Protein AF-A0A966YDR1-F1 (afdb_monomer_lite)

Foldseek 3Di:
DVQCCVPPNPDDDPVDALQVQLVVSQCSVPPPPDDPDHDASPVSSQVSDFADWDFACDVPDSGGPDIDHDQDPVLQVLCLQFKFKDFDDPQPPPDDKAFPPPDPLQVVLVVQLVVLSVQLVVCSVVSPLLSNQVSQQSNQVSLPSGIPLQQDPVNVVVQVVVVASHKHRPDSHNGTMIMGGHPGDDPPTGTDDTHHPDD

Sequence (199 aa):
RETARKYFGCQLPTSYSPDTLAEMIFCLENPPHRRDYLSGSLDARGITGYGASLFTYPAGGFFPNTINQRQDEATLAWLEAHLYLRHSWNRPPDVQIQPRLETDSFTAAIDSMQAASLDCWAAIDRQDLAALADAVDRSHRAQTAAIENHCPVELRDFIANEQAAAAMVMGAGGGGYVAFVAETIPADAIPIHIRRSDP

Radius of gyration: 17.15 Å; chains: 1; bounding box: 46×34×47 Å

Secondary structure (DSSP, 8-state):
-HHHHHHHTTS--SSS-HHHHHHHHHHHHS-TT--S----SHHHHHHH--SEEEEEPPTT-SS-SEEEEE--HHHHHHHHHHEEEEE--PPPTT---EE-TTSHHHHHHHHHHHHHHHHHHHHHHHT-HHHHHHHHHHHHHHHHHHEETSS-HHHHHHHHHT--SEEEE-TT-SSSEEEEE-SS--TTSEE--PPPS--

Structure (mmCIF, N/CA/C/O backbone):
data_AF-A0A966YDR1-F1
#
_entry.id   AF-A0A966YDR1-F1
#
loop_
_atom_site.group_PDB
_atom_site.id
_atom_site.type_symbol
_atom_site.label_atom_id
_atom_site.label_alt_id
_atom_site.label_comp_id
_atom_site.label_asym_id
_atom_site.label_entity_id
_atom_site.label_seq_id
_atom_site.pdbx_PDB_ins_code
_atom_site.Cartn_x
_atom_site.Cartn_y
_atom_site.Cartn_z
_atom_site.occupancy
_atom_site.B_iso_or_equiv
_atom_site.auth_seq_id
_atom_site.auth_comp_id
_atom_site.auth_asym_id
_atom_site.auth_atom_id
_atom_site.pdbx_PDB_model_num
ATOM 1 N N . ARG A 1 1 ? 11.267 -4.499 4.774 1.00 68.69 1 ARG A N 1
ATOM 2 C CA . ARG A 1 1 ? 10.990 -5.294 6.024 1.00 68.69 1 ARG A CA 1
ATOM 3 C C . ARG A 1 1 ? 12.186 -6.134 6.483 1.00 68.69 1 ARG A C 1
ATOM 5 O O . ARG A 1 1 ? 12.556 -6.043 7.650 1.00 68.69 1 ARG A O 1
ATOM 12 N N . GLU A 1 2 ? 12.785 -6.960 5.620 1.00 85.12 2 GLU A N 1
ATOM 13 C CA . GLU A 1 2 ? 13.922 -7.822 5.999 1.00 85.12 2 GLU A CA 1
ATOM 14 C C . GLU A 1 2 ? 15.149 -7.027 6.456 1.00 85.12 2 GLU A C 1
ATOM 16 O O . GLU A 1 2 ? 15.773 -7.384 7.452 1.00 85.12 2 GLU A O 1
ATOM 21 N N . THR A 1 3 ? 15.442 -5.902 5.797 1.00 88.56 3 THR A N 1
ATOM 22 C CA . THR A 1 3 ? 16.552 -5.018 6.175 1.00 88.56 3 THR A CA 1
ATOM 23 C C . THR A 1 3 ? 16.365 -4.433 7.567 1.00 88.56 3 THR A C 1
ATOM 25 O O . THR A 1 3 ? 17.258 -4.559 8.401 1.00 88.56 3 THR A O 1
ATOM 28 N N . ALA A 1 4 ? 15.187 -3.881 7.871 1.00 89.06 4 ALA A N 1
ATOM 29 C CA . ALA A 1 4 ? 14.886 -3.397 9.218 1.00 89.06 4 ALA A CA 1
ATOM 30 C C . ALA A 1 4 ? 15.078 -4.506 10.269 1.00 89.06 4 ALA A C 1
ATOM 32 O O . ALA A 1 4 ? 15.732 -4.283 11.283 1.00 89.06 4 ALA A O 1
ATOM 33 N N . ARG A 1 5 ? 14.609 -5.732 9.988 1.00 90.94 5 ARG A N 1
ATOM 34 C CA . AR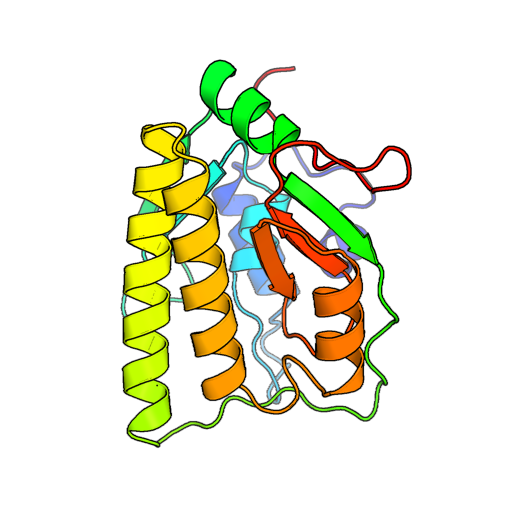G A 1 5 ? 14.787 -6.875 10.897 1.00 90.94 5 ARG A CA 1
ATOM 35 C C . ARG A 1 5 ? 16.253 -7.274 11.078 1.00 90.94 5 ARG A C 1
ATOM 37 O O . ARG A 1 5 ? 16.656 -7.610 12.185 1.00 90.94 5 ARG A O 1
ATOM 44 N N . LYS A 1 6 ? 17.049 -7.237 10.009 1.00 93.44 6 LYS A N 1
ATOM 45 C CA . LYS A 1 6 ? 18.481 -7.564 10.040 1.00 93.44 6 LYS A CA 1
ATOM 46 C C . LYS A 1 6 ? 19.271 -6.607 10.936 1.00 93.44 6 LYS A C 1
ATOM 48 O O . LYS A 1 6 ? 20.148 -7.063 11.661 1.00 93.44 6 LYS A O 1
ATOM 53 N N . TYR A 1 7 ? 18.986 -5.306 10.862 1.00 92.50 7 TYR A N 1
ATOM 54 C CA . TYR A 1 7 ? 19.768 -4.280 11.564 1.00 92.50 7 TYR A CA 1
ATOM 55 C C . TYR A 1 7 ? 19.209 -3.907 12.941 1.00 92.50 7 TYR A C 1
ATOM 57 O O . TYR A 1 7 ? 19.987 -3.576 13.830 1.00 92.50 7 TYR A O 1
ATOM 65 N N . PHE A 1 8 ? 17.890 -3.986 13.136 1.00 91.81 8 PHE A N 1
ATOM 66 C CA . PHE A 1 8 ? 17.224 -3.548 14.370 1.00 91.81 8 PHE A CA 1
ATOM 67 C C . PHE A 1 8 ? 16.507 -4.684 15.120 1.00 91.81 8 PHE A C 1
ATOM 69 O O . PHE A 1 8 ? 16.050 -4.504 16.243 1.00 91.81 8 PHE A O 1
ATOM 76 N N . GLY A 1 9 ? 16.418 -5.885 14.544 1.00 90.56 9 GLY A N 1
ATOM 77 C CA . GLY A 1 9 ? 15.707 -7.006 15.157 1.00 90.56 9 GLY A CA 1
ATOM 78 C C . GLY A 1 9 ? 14.186 -6.845 15.087 1.00 90.56 9 GLY A C 1
ATOM 79 O O . GLY A 1 9 ? 13.633 -6.427 14.071 1.00 90.56 9 GLY A O 1
ATOM 80 N N . CYS A 1 10 ? 13.486 -7.234 16.152 1.00 87.75 10 CYS A N 1
ATOM 81 C CA . CYS A 1 10 ? 12.019 -7.173 16.218 1.00 87.75 10 CYS A CA 1
ATOM 82 C C . CYS A 1 10 ? 11.483 -5.859 16.815 1.00 87.75 10 CYS A C 1
ATOM 84 O O . CYS A 1 10 ? 10.270 -5.720 16.953 1.00 87.75 10 CYS A O 1
ATOM 86 N N . GLN A 1 11 ? 12.357 -4.917 17.183 1.00 86.81 11 GLN A N 1
ATOM 87 C CA . GLN A 1 11 ? 11.986 -3.634 17.779 1.00 86.81 11 GLN A CA 1
ATOM 88 C C . GLN A 1 11 ? 12.751 -2.505 17.092 1.00 86.81 11 GLN A C 1
ATOM 90 O O . GLN A 1 11 ? 13.959 -2.588 16.899 1.00 86.81 11 GLN A O 1
ATOM 95 N N . LEU A 1 12 ? 12.038 -1.451 16.703 1.00 89.69 12 LEU A N 1
ATOM 96 C CA . LEU A 1 12 ? 12.662 -0.278 16.102 1.00 89.69 12 LEU A CA 1
ATOM 97 C C . LEU A 1 12 ? 13.321 0.591 17.186 1.00 89.69 12 LEU A C 1
ATOM 99 O O . LEU A 1 12 ? 12.769 0.696 18.284 1.00 89.69 12 LEU A O 1
ATOM 103 N N . PRO A 1 13 ? 14.467 1.239 16.903 1.00 91.31 13 PRO A N 1
ATOM 104 C CA . PRO A 1 13 ? 15.067 2.186 17.833 1.00 91.31 13 PRO A CA 1
ATOM 105 C C . PRO A 1 13 ? 14.125 3.362 18.100 1.00 91.31 13 PRO A C 1
ATOM 107 O O . PRO A 1 13 ? 13.598 3.962 17.166 1.00 91.31 13 PRO A O 1
ATOM 110 N N . THR A 1 14 ? 13.965 3.730 19.368 1.00 88.19 14 THR A N 1
ATOM 111 C CA . THR A 1 14 ? 13.114 4.856 19.795 1.00 88.19 14 THR A CA 1
ATOM 112 C C . THR A 1 14 ? 13.873 6.180 19.905 1.00 88.19 14 THR A C 1
ATOM 114 O O . THR A 1 14 ? 13.268 7.227 20.103 1.00 88.19 14 THR A O 1
ATOM 117 N N . SER A 1 15 ? 15.202 6.155 19.765 1.00 91.75 15 SER A N 1
ATOM 118 C CA . SER A 1 15 ? 16.066 7.339 19.839 1.00 91.75 15 SER A CA 1
ATOM 119 C C . SER A 1 15 ? 16.048 8.209 18.578 1.00 91.75 15 SER A C 1
ATOM 121 O O . SER A 1 15 ? 16.645 9.283 18.579 1.00 91.75 15 SER A O 1
ATOM 123 N N . TYR A 1 16 ? 15.412 7.749 17.498 1.00 92.38 16 TYR A N 1
ATOM 124 C CA . TYR A 1 16 ? 15.301 8.471 16.231 1.00 92.38 16 TYR A CA 1
ATOM 125 C C . TYR A 1 16 ? 13.838 8.770 15.924 1.00 92.38 16 TYR A C 1
ATOM 127 O O . TYR A 1 16 ? 12.950 7.995 16.278 1.00 92.38 16 TYR A O 1
ATOM 135 N N . SER A 1 17 ? 13.589 9.879 15.226 1.00 91.81 17 SER A N 1
ATOM 136 C CA . SER A 1 17 ? 12.255 10.143 14.693 1.00 91.81 17 SER A CA 1
ATOM 137 C C . SER A 1 17 ? 11.881 9.088 13.636 1.00 91.81 17 SER A C 1
ATOM 139 O O . SER A 1 17 ? 12.771 8.524 12.985 1.00 91.81 17 SER A O 1
ATOM 141 N N . PRO A 1 18 ? 10.577 8.838 13.413 1.00 91.88 18 PRO A N 1
ATOM 142 C CA . PRO A 1 18 ? 10.101 7.971 12.336 1.00 91.88 18 PRO A CA 1
ATOM 143 C C . PRO A 1 18 ? 10.708 8.281 10.964 1.00 91.88 18 PRO A C 1
ATOM 145 O O . PRO A 1 18 ? 11.081 7.359 10.237 1.00 91.88 18 PRO A O 1
ATOM 148 N N . ASP A 1 19 ? 10.844 9.566 10.629 1.00 91.88 19 ASP A N 1
ATOM 149 C CA . ASP A 1 19 ? 11.398 10.015 9.351 1.00 91.88 19 ASP A CA 1
ATOM 150 C C . ASP A 1 19 ? 12.887 9.697 9.232 1.00 91.88 19 ASP A C 1
ATOM 152 O O . ASP A 1 19 ? 13.307 9.079 8.254 1.00 91.88 19 ASP A O 1
ATOM 156 N N . THR A 1 20 ? 13.679 10.029 10.256 1.00 93.94 20 THR A N 1
ATOM 157 C CA . THR A 1 20 ? 15.112 9.706 10.280 1.00 93.94 20 THR A CA 1
ATOM 158 C C . THR A 1 20 ? 15.339 8.199 10.190 1.00 93.94 20 THR A C 1
ATOM 160 O O . THR A 1 20 ? 16.226 7.741 9.469 1.00 93.94 20 THR A O 1
ATOM 163 N N . LEU A 1 21 ? 14.518 7.401 10.876 1.00 94.94 21 LEU A N 1
ATOM 164 C CA . LEU A 1 21 ? 14.625 5.949 10.812 1.00 94.94 21 LEU A CA 1
ATOM 165 C C . LEU A 1 21 ? 14.228 5.397 9.431 1.00 94.94 21 LEU A C 1
ATOM 167 O O . LEU A 1 21 ? 14.861 4.454 8.952 1.00 94.94 21 LEU A O 1
ATOM 171 N N . ALA A 1 22 ? 13.232 5.991 8.764 1.00 94.62 22 ALA A N 1
ATOM 172 C CA . ALA A 1 22 ? 12.861 5.616 7.399 1.00 94.62 22 ALA A CA 1
ATOM 173 C C . ALA A 1 22 ? 13.998 5.902 6.408 1.00 94.62 22 ALA A C 1
ATOM 175 O O . ALA A 1 22 ? 14.298 5.057 5.565 1.00 94.62 22 ALA A O 1
ATOM 176 N N . GLU A 1 23 ? 14.666 7.052 6.532 1.00 94.75 23 GLU A N 1
ATOM 177 C CA . GLU A 1 23 ? 15.842 7.396 5.721 1.00 94.75 23 GLU A CA 1
ATOM 178 C C . GLU A 1 23 ? 16.990 6.404 5.941 1.00 94.75 23 GLU A C 1
ATOM 180 O O . GLU A 1 23 ? 17.585 5.916 4.978 1.00 94.75 23 GLU A O 1
ATOM 185 N N . MET A 1 24 ? 17.262 6.032 7.197 1.00 94.94 24 MET A N 1
ATOM 186 C CA . MET A 1 24 ? 18.265 5.013 7.519 1.00 94.94 24 MET A CA 1
ATOM 187 C C . MET A 1 24 ? 17.929 3.663 6.878 1.00 94.94 24 MET A C 1
ATOM 189 O O . MET A 1 24 ? 18.792 3.060 6.240 1.00 94.94 24 MET A O 1
ATOM 193 N N . ILE A 1 25 ? 16.685 3.188 7.014 1.00 94.94 25 ILE A N 1
ATOM 194 C CA . ILE A 1 25 ? 16.245 1.918 6.416 1.00 94.94 25 ILE A CA 1
ATOM 195 C C . ILE A 1 25 ? 16.362 1.973 4.890 1.00 94.94 25 ILE A C 1
ATOM 197 O O . ILE A 1 25 ? 16.890 1.031 4.300 1.00 94.94 25 ILE A O 1
ATOM 201 N N . PHE A 1 26 ? 15.942 3.074 4.260 1.00 94.50 26 PHE A N 1
ATOM 202 C CA . PHE A 1 26 ? 16.069 3.275 2.817 1.00 94.50 26 PHE A CA 1
ATOM 203 C C . PHE A 1 26 ? 17.530 3.187 2.354 1.00 94.50 26 PHE A C 1
ATOM 205 O O . PHE A 1 26 ? 17.828 2.459 1.409 1.00 94.50 26 PHE A O 1
ATOM 212 N N . CYS A 1 27 ? 18.457 3.863 3.038 1.00 93.31 27 CYS A N 1
ATOM 213 C CA . CYS A 1 27 ? 19.885 3.818 2.708 1.00 93.31 27 CYS A CA 1
ATOM 214 C C . CYS A 1 27 ? 20.497 2.422 2.917 1.00 93.31 27 CYS A C 1
ATOM 216 O O . CYS A 1 27 ? 21.362 2.002 2.150 1.00 93.31 27 CYS A O 1
ATOM 218 N N . LEU A 1 28 ? 20.044 1.679 3.932 1.00 93.75 28 LEU A N 1
ATOM 219 C CA . LEU A 1 28 ? 20.475 0.297 4.171 1.00 93.75 28 LEU A CA 1
ATOM 220 C C . LEU A 1 28 ? 19.925 -0.677 3.116 1.00 93.75 28 LEU A C 1
ATOM 222 O O . LEU A 1 28 ? 20.602 -1.644 2.767 1.00 93.75 28 LEU A O 1
ATOM 226 N N . GLU A 1 29 ? 18.714 -0.433 2.604 1.00 92.06 29 GLU A N 1
ATOM 227 C CA . GLU A 1 29 ? 18.124 -1.185 1.489 1.00 92.06 29 GLU A CA 1
ATOM 228 C C . GLU A 1 29 ? 18.768 -0.832 0.141 1.00 92.06 29 GLU A C 1
ATOM 230 O O . GLU A 1 29 ? 18.813 -1.677 -0.754 1.00 92.06 29 GLU A O 1
ATOM 235 N N . ASN A 1 30 ? 19.336 0.368 0.013 1.00 92.81 30 ASN A N 1
ATOM 236 C CA . ASN A 1 30 ? 19.944 0.879 -1.215 1.00 92.81 30 ASN A CA 1
ATOM 237 C C . ASN A 1 30 ? 21.424 1.240 -1.012 1.00 92.81 30 ASN A C 1
ATOM 239 O O . ASN A 1 30 ? 21.802 2.409 -1.126 1.00 92.81 30 ASN A O 1
ATOM 243 N N . PRO A 1 31 ? 22.296 0.261 -0.703 1.00 91.38 31 PRO A N 1
ATOM 244 C CA . PRO A 1 31 ? 23.702 0.552 -0.489 1.00 91.38 31 PRO A CA 1
ATOM 245 C C . PRO A 1 31 ? 24.372 0.988 -1.805 1.00 91.38 31 PRO A C 1
ATOM 247 O O . PRO A 1 31 ? 24.003 0.501 -2.874 1.00 91.38 31 PRO A O 1
ATOM 250 N N . PRO A 1 32 ? 25.434 1.814 -1.758 1.00 88.19 32 PRO A N 1
ATOM 251 C CA . PRO A 1 32 ? 26.029 2.433 -2.952 1.00 88.19 32 PRO A CA 1
ATOM 252 C C . PRO A 1 32 ? 26.621 1.439 -3.968 1.00 88.19 32 PRO A C 1
ATOM 254 O O . PRO A 1 32 ? 26.899 1.803 -5.107 1.00 88.19 32 PRO A O 1
ATOM 257 N N . HIS A 1 33 ? 26.850 0.186 -3.568 1.00 88.56 33 HIS A N 1
ATOM 258 C CA . HIS A 1 33 ? 27.354 -0.866 -4.452 1.00 88.56 33 HIS A CA 1
ATOM 259 C C . HIS A 1 33 ? 26.246 -1.630 -5.196 1.00 88.56 33 HIS A C 1
ATOM 261 O O . HIS A 1 33 ? 26.560 -2.387 -6.112 1.00 88.56 33 HIS A O 1
ATOM 267 N N . ARG A 1 34 ? 24.969 -1.451 -4.833 1.00 86.06 34 ARG A N 1
ATOM 268 C CA . ARG A 1 34 ? 23.831 -2.038 -5.550 1.00 86.06 34 ARG A CA 1
ATOM 269 C C . ARG A 1 34 ? 23.543 -1.182 -6.785 1.00 86.06 34 ARG A C 1
ATOM 271 O O . ARG A 1 34 ? 23.236 -0.004 -6.656 1.00 86.06 34 ARG A O 1
ATOM 278 N N . ARG A 1 35 ? 23.679 -1.772 -7.976 1.00 80.31 35 ARG A N 1
ATOM 279 C CA . ARG A 1 35 ? 23.542 -1.056 -9.259 1.00 80.31 35 ARG A CA 1
ATOM 280 C C . ARG A 1 35 ? 22.317 -1.461 -10.074 1.00 80.31 35 ARG A C 1
ATOM 282 O O . ARG A 1 35 ? 21.861 -0.669 -10.886 1.00 80.31 35 ARG A O 1
ATOM 289 N N . ASP A 1 36 ? 21.781 -2.654 -9.834 1.00 81.62 36 ASP A N 1
ATOM 290 C CA . ASP A 1 36 ? 20.774 -3.252 -10.721 1.00 81.62 36 ASP A CA 1
ATOM 291 C C . ASP A 1 36 ? 19.333 -2.889 -10.337 1.00 81.62 36 ASP A C 1
ATOM 293 O O . ASP A 1 36 ? 18.417 -3.019 -11.142 1.00 81.62 36 ASP A O 1
ATOM 297 N N . TYR A 1 37 ? 19.115 -2.452 -9.095 1.00 81.56 37 TYR A N 1
ATOM 298 C CA . TYR A 1 37 ? 17.789 -2.159 -8.565 1.00 81.56 37 TYR A CA 1
ATOM 299 C C . TYR A 1 37 ? 17.860 -1.115 -7.454 1.00 81.56 37 TYR A C 1
ATOM 301 O O . TYR A 1 37 ? 18.729 -1.189 -6.584 1.00 81.56 37 TYR A O 1
ATOM 309 N N . LEU A 1 38 ? 16.905 -0.189 -7.463 1.00 84.88 38 LEU A N 1
ATOM 310 C CA . LEU A 1 38 ? 16.710 0.808 -6.421 1.00 84.88 38 LEU A CA 1
ATOM 311 C C . LEU A 1 38 ? 15.291 0.658 -5.864 1.00 84.88 38 LEU A C 1
ATOM 313 O O . LEU A 1 38 ? 14.320 0.772 -6.613 1.00 84.88 38 LEU A O 1
ATOM 317 N N . SER A 1 39 ? 15.165 0.372 -4.567 1.00 85.81 39 SER A N 1
ATOM 318 C CA . SER A 1 39 ? 13.859 0.305 -3.908 1.00 85.81 39 SER A CA 1
ATOM 319 C C . SER A 1 39 ? 13.327 1.707 -3.606 1.00 85.81 39 SER A C 1
ATOM 321 O O . SER A 1 39 ? 14.090 2.658 -3.457 1.00 85.81 39 SER A O 1
ATOM 323 N N . GLY A 1 40 ? 12.003 1.844 -3.510 1.00 89.12 40 GLY A N 1
ATOM 324 C CA . GLY A 1 40 ? 11.363 3.075 -3.038 1.00 89.12 40 GLY A CA 1
ATOM 325 C C . GLY A 1 40 ? 11.430 3.229 -1.512 1.00 89.12 40 GLY A C 1
ATOM 326 O O . GLY A 1 40 ? 11.732 2.283 -0.789 1.00 89.12 40 GLY A O 1
ATOM 327 N N . SER A 1 41 ? 11.099 4.419 -1.000 1.00 92.75 41 SER A N 1
ATOM 328 C CA . SE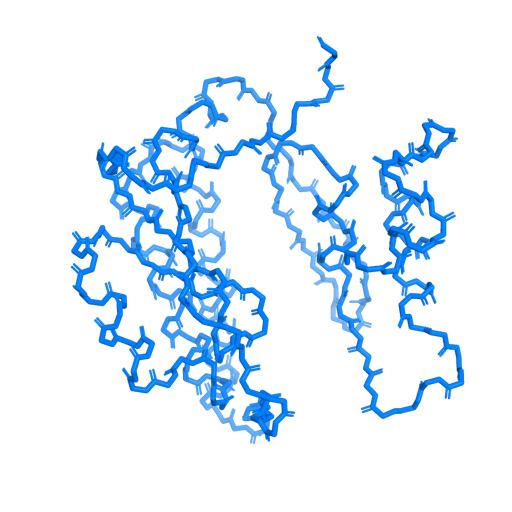R A 1 41 ? 11.085 4.703 0.449 1.00 92.75 41 SER A CA 1
ATOM 329 C C . SER A 1 41 ? 9.754 4.406 1.150 1.00 92.75 41 SER A C 1
ATOM 331 O O . SER A 1 41 ? 9.681 4.514 2.375 1.00 92.75 41 SER A O 1
ATOM 333 N N . LEU A 1 42 ? 8.706 4.033 0.405 1.00 92.06 42 LEU A N 1
ATOM 334 C CA . LEU A 1 42 ? 7.349 3.859 0.933 1.00 92.06 42 LEU A CA 1
ATOM 335 C C . LEU A 1 42 ? 7.288 2.803 2.046 1.00 92.06 42 LEU A C 1
ATOM 337 O O . LEU A 1 42 ? 6.750 3.077 3.114 1.00 92.06 42 LEU A O 1
ATOM 341 N N . ASP A 1 43 ? 7.909 1.639 1.838 1.00 90.81 43 ASP A N 1
ATOM 342 C CA . ASP A 1 43 ? 7.950 0.560 2.834 1.00 90.81 43 ASP A CA 1
ATOM 343 C C . ASP A 1 43 ? 8.674 0.992 4.111 1.00 90.81 43 ASP A C 1
ATOM 345 O O . ASP A 1 43 ? 8.214 0.712 5.218 1.00 90.81 43 ASP A O 1
ATOM 349 N N . ALA A 1 44 ? 9.801 1.697 3.973 1.00 93.81 44 ALA A N 1
ATOM 350 C CA . ALA A 1 44 ? 10.548 2.219 5.110 1.00 93.81 44 ALA A CA 1
ATOM 351 C C . ALA A 1 44 ? 9.686 3.192 5.927 1.00 93.81 44 ALA A C 1
ATOM 353 O O . ALA A 1 44 ? 9.626 3.075 7.149 1.00 93.81 44 ALA A O 1
ATOM 354 N N . ARG A 1 45 ? 8.953 4.085 5.251 1.00 93.75 45 ARG A N 1
ATOM 355 C CA . ARG A 1 45 ? 8.031 5.034 5.892 1.00 93.75 45 ARG A CA 1
ATOM 356 C C . ARG A 1 45 ? 6.823 4.352 6.525 1.00 93.75 45 ARG A C 1
ATOM 358 O O . ARG A 1 45 ? 6.431 4.731 7.623 1.00 93.75 45 ARG A O 1
ATOM 365 N N . GLY A 1 46 ? 6.270 3.320 5.891 1.00 92.19 46 GLY A N 1
ATOM 366 C CA . GLY A 1 46 ? 5.191 2.515 6.467 1.00 92.19 46 GLY A CA 1
ATOM 367 C C . GLY A 1 46 ? 5.633 1.739 7.713 1.00 92.19 46 GLY A C 1
ATOM 368 O O . GLY A 1 46 ? 4.883 1.631 8.677 1.00 92.19 46 GLY A O 1
ATOM 369 N N . ILE A 1 47 ? 6.877 1.244 7.740 1.00 91.69 47 ILE A N 1
ATOM 370 C CA . ILE A 1 47 ? 7.436 0.520 8.893 1.00 91.69 47 ILE A CA 1
ATOM 371 C C . ILE A 1 47 ? 7.661 1.442 10.096 1.00 91.69 47 ILE A C 1
ATOM 373 O O . ILE A 1 47 ? 7.517 0.990 11.236 1.00 91.69 47 ILE A O 1
ATOM 377 N N . THR A 1 48 ? 8.027 2.708 9.884 1.00 92.94 48 THR A N 1
ATOM 378 C CA . THR A 1 48 ? 8.392 3.643 10.965 1.00 92.94 48 THR A CA 1
ATOM 379 C C . THR A 1 48 ? 7.278 4.618 11.347 1.00 92.94 48 THR A C 1
ATOM 381 O O . THR A 1 48 ? 7.270 5.089 12.481 1.00 92.94 48 THR A O 1
ATOM 384 N N . GLY A 1 49 ? 6.315 4.871 10.459 1.00 92.12 49 GLY A N 1
ATOM 385 C CA . GLY A 1 49 ? 5.217 5.819 10.659 1.00 92.12 49 GLY A CA 1
ATOM 386 C C . GLY A 1 49 ? 4.065 5.321 11.539 1.00 92.12 49 GLY A C 1
ATOM 387 O O . GLY A 1 49 ? 4.012 4.165 11.958 1.00 92.12 49 GLY A O 1
ATOM 388 N N . TYR A 1 50 ? 3.121 6.212 11.816 1.00 93.19 50 TYR A N 1
ATOM 389 C CA . TYR A 1 50 ? 1.921 5.950 12.613 1.00 93.19 50 TYR A CA 1
ATOM 390 C C . TYR A 1 50 ? 0.681 6.404 11.843 1.00 93.19 50 TYR A C 1
ATOM 392 O O . TYR A 1 50 ? 0.776 7.274 10.971 1.00 93.19 50 TYR A O 1
ATOM 400 N N . GLY A 1 51 ? -0.471 5.830 12.182 1.00 95.81 51 GLY A N 1
ATOM 401 C CA . GLY A 1 51 ? -1.750 6.176 11.574 1.00 95.81 51 GLY A CA 1
ATOM 402 C C . GLY A 1 51 ? -1.806 5.905 10.067 1.00 95.81 51 GLY A C 1
ATOM 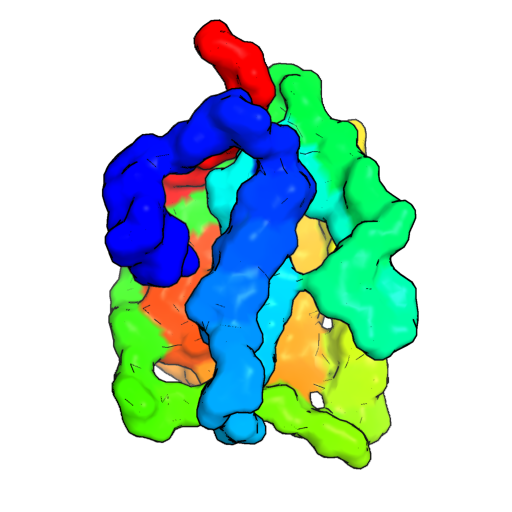403 O O . GLY A 1 51 ? -1.088 5.055 9.537 1.00 95.81 51 GLY A O 1
ATOM 404 N N . ALA A 1 52 ? -2.661 6.656 9.375 1.00 96.19 52 ALA A N 1
ATOM 405 C CA . ALA A 1 52 ? -2.704 6.704 7.916 1.00 96.19 52 ALA A CA 1
ATOM 406 C C . ALA A 1 52 ? -1.910 7.919 7.417 1.00 96.19 52 ALA A C 1
ATOM 408 O O . ALA A 1 52 ? -1.967 8.994 8.015 1.00 96.19 52 ALA A O 1
ATOM 409 N N . SER A 1 53 ? -1.154 7.759 6.330 1.00 96.00 53 SER A N 1
ATOM 410 C CA . SER A 1 53 ? -0.300 8.819 5.785 1.00 96.00 53 SER A CA 1
ATOM 411 C C . SER A 1 53 ? -0.465 8.965 4.273 1.00 96.00 53 SER A C 1
ATOM 413 O O . SER A 1 53 ? -0.450 7.970 3.551 1.00 96.00 53 SER A O 1
ATOM 415 N N . LEU A 1 54 ? -0.550 10.209 3.800 1.00 96.69 54 LEU A N 1
ATOM 416 C CA . LEU A 1 54 ? -0.431 10.581 2.390 1.00 96.69 54 LEU A CA 1
ATOM 417 C C . LEU A 1 54 ? 0.914 11.277 2.170 1.00 96.69 54 LEU A C 1
ATOM 419 O O . LEU A 1 54 ? 1.188 12.331 2.753 1.00 96.69 54 LEU A O 1
ATOM 423 N N . PHE A 1 55 ? 1.737 10.685 1.309 1.00 95.75 55 PHE A N 1
ATOM 424 C CA . PHE A 1 55 ? 3.070 11.172 0.970 1.00 95.75 55 PHE A CA 1
ATOM 425 C C . PHE A 1 55 ? 3.067 11.857 -0.398 1.00 95.75 55 PHE A C 1
ATOM 427 O O . PHE A 1 55 ? 2.689 11.243 -1.395 1.00 95.75 55 PHE A O 1
ATOM 434 N N . THR A 1 56 ? 3.560 13.093 -0.462 1.00 95.56 56 THR A N 1
ATOM 435 C CA . THR A 1 56 ? 3.767 13.815 -1.726 1.00 95.56 56 THR A CA 1
ATOM 436 C C . THR A 1 56 ? 5.253 13.864 -2.042 1.00 95.56 56 THR A C 1
ATOM 438 O O . THR A 1 56 ? 6.038 14.390 -1.253 1.00 95.56 56 THR A O 1
ATOM 441 N N . TYR A 1 57 ? 5.646 13.329 -3.197 1.00 94.19 57 TYR A N 1
ATOM 442 C CA . TYR A 1 57 ? 7.040 13.269 -3.627 1.00 94.19 57 TYR A CA 1
ATOM 443 C C . TYR A 1 57 ? 7.355 14.373 -4.643 1.00 94.19 57 TYR A C 1
ATOM 445 O O . TYR A 1 57 ? 6.606 14.539 -5.607 1.00 94.19 57 TYR A O 1
ATOM 453 N N . PRO A 1 58 ? 8.460 15.125 -4.474 1.00 93.75 58 PRO A N 1
ATOM 454 C CA . PRO A 1 58 ? 8.959 15.985 -5.535 1.00 93.75 58 PRO A CA 1
ATOM 455 C C . PRO A 1 58 ? 9.540 15.130 -6.669 1.00 93.75 58 PRO A C 1
ATOM 457 O O . PRO A 1 58 ? 10.074 14.043 -6.436 1.00 93.75 58 PRO A O 1
ATOM 460 N N . ALA A 1 59 ? 9.477 15.639 -7.900 1.00 90.56 59 ALA A N 1
ATOM 461 C CA . ALA A 1 59 ? 10.058 14.962 -9.056 1.00 90.56 59 ALA A CA 1
ATOM 462 C C . ALA A 1 59 ? 11.548 14.645 -8.821 1.00 90.56 59 ALA A C 1
ATOM 464 O O . ALA A 1 59 ? 12.326 15.518 -8.436 1.00 90.56 59 ALA A O 1
ATOM 465 N N . GLY A 1 60 ? 11.933 13.383 -9.032 1.00 87.69 60 GLY A N 1
ATOM 466 C CA . GLY A 1 60 ? 13.299 12.890 -8.813 1.00 87.69 60 GLY A CA 1
ATOM 467 C C . GLY A 1 60 ? 13.714 12.718 -7.344 1.00 87.69 60 GLY A C 1
ATOM 468 O O . GLY A 1 60 ? 14.848 12.323 -7.084 1.00 87.69 60 GLY A O 1
ATOM 469 N N . GLY A 1 61 ? 12.831 13.002 -6.381 1.00 91.19 61 GLY A N 1
ATOM 470 C CA . GLY A 1 61 ? 13.114 12.847 -4.956 1.00 91.19 61 GLY A CA 1
ATOM 471 C C . GLY A 1 61 ? 12.783 11.454 -4.426 1.00 91.19 61 GLY A C 1
ATOM 472 O O . GLY A 1 61 ? 11.721 10.904 -4.702 1.00 91.19 61 GLY A O 1
ATOM 473 N N . PHE A 1 62 ? 13.662 10.907 -3.585 1.00 90.94 62 PHE A N 1
ATOM 474 C CA . PHE A 1 62 ? 13.415 9.645 -2.870 1.00 90.94 62 PHE A CA 1
ATOM 475 C C . PHE A 1 62 ? 12.601 9.813 -1.590 1.00 90.94 62 PHE A C 1
ATOM 477 O O . PHE A 1 62 ? 12.125 8.827 -1.028 1.00 90.94 62 PHE A O 1
ATOM 484 N N . PHE A 1 63 ? 12.431 11.049 -1.126 1.00 93.38 63 PHE A N 1
ATOM 485 C CA . PHE A 1 63 ? 11.704 11.374 0.090 1.00 93.38 63 PHE A CA 1
ATOM 486 C C . PHE A 1 63 ? 10.608 12.399 -0.208 1.00 93.38 63 PHE A C 1
ATOM 488 O O . PHE A 1 63 ? 10.822 13.291 -1.034 1.00 93.38 63 PHE A O 1
ATOM 495 N N . PRO A 1 64 ? 9.441 12.274 0.441 1.00 93.50 64 PRO A N 1
ATOM 496 C CA . PRO A 1 64 ? 8.361 13.219 0.291 1.00 93.50 64 PRO A CA 1
ATOM 497 C C . PRO A 1 64 ? 8.756 14.591 0.830 1.00 93.50 64 PRO A C 1
ATOM 499 O O . PRO A 1 64 ? 9.469 14.699 1.827 1.00 93.50 64 PRO A O 1
ATOM 502 N N . ASN A 1 65 ? 8.250 15.641 0.191 1.00 94.19 65 ASN A N 1
ATOM 503 C CA . ASN A 1 65 ? 8.345 17.008 0.704 1.00 94.19 65 ASN A CA 1
ATOM 504 C C . ASN A 1 65 ? 7.158 17.361 1.614 1.00 94.19 65 ASN A C 1
ATOM 506 O O . ASN A 1 65 ? 7.181 18.377 2.304 1.00 94.19 65 ASN A O 1
ATOM 510 N N . THR A 1 66 ? 6.099 16.552 1.595 1.00 94.62 66 THR A N 1
ATOM 511 C CA . THR A 1 66 ? 4.907 16.733 2.420 1.00 94.62 66 THR A CA 1
ATOM 512 C C . THR A 1 66 ? 4.385 15.379 2.869 1.00 94.62 66 THR A C 1
ATOM 514 O O . THR A 1 66 ? 4.278 14.443 2.075 1.00 94.62 66 THR A O 1
ATOM 517 N N . ILE A 1 67 ? 4.052 15.298 4.155 1.00 93.88 67 ILE A N 1
ATOM 518 C CA . ILE A 1 67 ? 3.452 14.127 4.785 1.00 93.88 67 ILE A CA 1
ATOM 519 C C . ILE A 1 67 ? 2.198 14.602 5.509 1.00 93.88 67 ILE A C 1
ATOM 521 O O . ILE A 1 67 ? 2.289 15.317 6.505 1.00 93.88 67 ILE A O 1
ATOM 525 N N . ASN A 1 68 ? 1.030 14.222 5.000 1.00 95.62 68 ASN A N 1
ATOM 526 C CA . ASN A 1 68 ? -0.233 14.435 5.701 1.00 95.62 68 ASN A CA 1
ATOM 527 C C . ASN A 1 68 ? -0.543 13.179 6.507 1.00 95.62 68 ASN A C 1
ATOM 529 O O . ASN A 1 68 ? -0.469 12.082 5.961 1.00 95.62 68 ASN A O 1
ATOM 533 N N . GLN A 1 69 ? -0.880 13.331 7.785 1.00 94.94 69 GLN A N 1
ATOM 534 C CA . GLN A 1 69 ? -1.136 12.201 8.677 1.00 94.94 69 GLN A CA 1
ATOM 535 C C . GLN A 1 69 ? -2.525 12.293 9.305 1.00 94.94 69 GLN A C 1
ATOM 537 O O . GLN A 1 69 ? -3.002 13.381 9.643 1.00 94.94 69 GLN A O 1
ATOM 542 N N . ARG A 1 70 ? -3.152 11.130 9.483 1.00 95.88 70 ARG A N 1
ATOM 543 C CA . ARG A 1 70 ? -4.378 10.935 10.261 1.00 95.88 70 ARG A CA 1
ATOM 544 C C . ARG A 1 70 ? -4.103 9.946 11.372 1.00 95.88 70 ARG A C 1
ATOM 546 O O . ARG A 1 70 ? -3.593 8.856 11.121 1.00 95.88 70 ARG A O 1
ATOM 553 N N . GLN A 1 71 ? -4.412 10.367 12.590 1.00 95.38 71 GLN A N 1
ATOM 554 C CA . GLN A 1 71 ? -4.168 9.604 13.812 1.00 95.38 71 GLN A CA 1
ATOM 555 C C . GLN A 1 71 ? -5.373 9.619 14.756 1.00 95.38 71 GLN A C 1
ATOM 557 O O . GLN A 1 71 ? -5.288 9.089 15.858 1.00 95.38 71 GLN A O 1
ATOM 562 N N . ASP A 1 72 ? -6.485 10.241 14.356 1.00 95.56 72 ASP A N 1
ATOM 563 C CA . ASP A 1 72 ? -7.693 10.232 15.166 1.00 95.56 72 ASP A CA 1
ATOM 564 C C . ASP A 1 72 ? -8.308 8.828 15.181 1.00 95.56 72 ASP A C 1
ATOM 566 O O . ASP A 1 72 ? -8.449 8.165 14.152 1.00 95.56 72 ASP A O 1
ATOM 570 N N . GLU A 1 73 ? -8.675 8.370 16.375 1.00 96.19 73 GLU A N 1
ATOM 571 C CA . GLU A 1 73 ? -9.110 6.989 16.578 1.00 96.19 73 GLU A CA 1
ATOM 572 C C . GLU A 1 73 ? -10.390 6.660 15.803 1.00 96.19 73 GLU A C 1
ATOM 574 O O . GLU A 1 73 ? -10.544 5.540 15.332 1.00 96.19 73 GLU A O 1
ATOM 579 N N . ALA A 1 74 ? -11.285 7.633 15.601 1.00 97.00 74 ALA A N 1
ATOM 580 C CA . ALA A 1 74 ? -12.510 7.423 14.835 1.00 97.00 74 ALA A CA 1
ATOM 581 C C . ALA A 1 74 ? -12.210 7.015 13.382 1.00 97.00 74 ALA A C 1
ATOM 583 O O . ALA A 1 74 ? -12.782 6.044 12.888 1.00 97.00 74 ALA A O 1
ATOM 584 N N . THR A 1 75 ? -11.296 7.717 12.708 1.00 97.81 75 THR A N 1
ATOM 585 C CA . THR A 1 75 ? -10.880 7.390 11.336 1.00 97.81 75 THR A CA 1
ATOM 586 C C . THR A 1 75 ? -10.076 6.098 11.275 1.00 97.81 75 THR A C 1
ATOM 588 O O . THR A 1 75 ? -10.313 5.276 10.390 1.00 97.81 75 THR A O 1
ATOM 591 N N . LEU A 1 76 ? -9.147 5.885 12.213 1.00 98.00 76 LEU A N 1
ATOM 592 C CA . LEU A 1 76 ? -8.329 4.669 12.225 1.00 98.00 76 LEU A CA 1
ATOM 593 C C . LEU A 1 76 ? -9.170 3.414 12.485 1.00 98.00 76 LEU A C 1
ATOM 595 O O . LEU A 1 76 ? -9.059 2.453 11.728 1.00 98.00 76 LEU A O 1
ATOM 599 N N . ALA A 1 77 ? -10.052 3.436 13.486 1.00 98.00 77 ALA A N 1
ATOM 600 C CA . ALA A 1 77 ? -10.959 2.328 13.769 1.00 98.00 77 ALA A CA 1
ATOM 601 C C . ALA A 1 77 ? -11.929 2.073 12.606 1.00 98.00 77 ALA A C 1
ATOM 603 O O . ALA A 1 77 ? -12.221 0.922 12.285 1.00 98.00 77 ALA A O 1
ATOM 604 N N . TRP A 1 78 ? -12.396 3.133 11.933 1.00 98.44 78 TRP A N 1
ATOM 605 C CA . TRP A 1 78 ? -13.210 2.986 10.728 1.00 98.44 78 TRP A CA 1
ATOM 606 C C . TRP A 1 78 ? -12.439 2.273 9.610 1.00 98.44 78 TRP A C 1
ATOM 608 O O . TRP A 1 78 ? -12.969 1.340 9.014 1.00 98.44 78 TRP A O 1
ATOM 618 N N . LEU A 1 79 ? -11.179 2.636 9.357 1.00 98.25 79 LEU A N 1
ATOM 619 C CA . LEU A 1 79 ? -10.337 1.937 8.380 1.00 98.25 79 LEU A CA 1
ATOM 620 C C . LEU A 1 79 ? -10.127 0.461 8.742 1.00 98.25 79 LEU A C 1
ATOM 622 O O . LEU A 1 79 ? -10.283 -0.408 7.888 1.00 98.25 79 LEU A O 1
ATOM 626 N N . GLU A 1 80 ? -9.802 0.166 10.000 1.00 98.25 80 GLU A N 1
ATOM 627 C CA . GLU A 1 80 ? -9.596 -1.208 10.481 1.00 98.25 80 GLU A CA 1
ATOM 628 C C . GLU A 1 80 ? -10.858 -2.074 10.386 1.00 98.25 80 GLU A C 1
ATOM 630 O O . GLU A 1 80 ? -10.752 -3.284 10.209 1.00 98.25 80 GLU A O 1
ATOM 635 N N . ALA A 1 81 ? -12.046 -1.470 10.470 1.00 98.31 81 ALA A N 1
ATOM 636 C CA . ALA A 1 81 ? -13.321 -2.170 10.325 1.00 98.31 81 ALA A CA 1
ATOM 637 C C . ALA A 1 81 ? -13.681 -2.510 8.867 1.00 98.31 81 ALA A C 1
ATOM 639 O O . ALA A 1 81 ? -14.533 -3.369 8.646 1.00 98.31 81 ALA A O 1
ATOM 640 N N . HIS A 1 82 ? -13.039 -1.864 7.886 1.00 98.44 82 HIS A N 1
ATOM 641 C CA . HIS A 1 82 ? -13.367 -2.015 6.462 1.00 98.44 82 HIS A CA 1
ATOM 642 C C . HIS A 1 82 ? -12.214 -2.542 5.606 1.00 98.44 82 HIS A C 1
ATOM 644 O O . HIS A 1 82 ? -12.421 -2.840 4.428 1.00 98.44 82 HIS A O 1
ATOM 650 N N . LEU A 1 83 ? -11.009 -2.667 6.167 1.00 98.31 83 LEU A N 1
ATOM 651 C CA . LEU A 1 83 ? -9.844 -3.194 5.471 1.00 98.31 83 LEU A CA 1
ATOM 652 C C . LEU A 1 83 ? -9.368 -4.510 6.074 1.00 98.31 83 LEU A C 1
ATOM 654 O O . LEU A 1 83 ? -9.149 -4.634 7.278 1.00 98.31 83 LEU A O 1
ATOM 658 N N . TYR A 1 84 ? -9.109 -5.477 5.205 1.00 98.50 84 TYR A N 1
ATOM 659 C CA . TYR A 1 84 ? -8.516 -6.748 5.597 1.00 98.50 84 TYR A CA 1
ATOM 660 C C . TYR A 1 84 ? -7.516 -7.237 4.558 1.00 98.50 84 TYR A C 1
ATOM 662 O O . TYR A 1 84 ? -7.454 -6.742 3.432 1.00 98.50 84 TYR A O 1
ATOM 670 N N . LEU A 1 85 ? -6.715 -8.220 4.953 1.00 98.38 85 LEU A N 1
ATOM 671 C CA . LEU A 1 85 ? -5.754 -8.880 4.088 1.00 98.38 85 LEU A CA 1
ATOM 672 C C . LEU A 1 85 ? -6.167 -10.330 3.839 1.00 98.38 85 LEU A C 1
ATOM 674 O O . LEU A 1 85 ? -6.608 -11.045 4.745 1.00 98.38 85 LEU A O 1
ATOM 678 N N . ARG A 1 86 ? -5.901 -10.797 2.622 1.00 98.00 86 ARG A N 1
ATOM 679 C CA . ARG A 1 86 ? -5.720 -12.224 2.340 1.00 98.00 86 ARG A CA 1
ATOM 680 C C . ARG A 1 86 ? -4.316 -12.455 1.821 1.00 98.00 86 ARG A C 1
ATOM 682 O O . ARG A 1 86 ? -3.751 -11.616 1.120 1.00 98.00 86 ARG A O 1
ATOM 689 N N . HIS A 1 87 ? -3.757 -13.608 2.155 1.00 97.06 87 HIS A N 1
ATOM 690 C CA . HIS A 1 87 ? -2.536 -14.078 1.524 1.00 97.06 87 HIS A CA 1
ATOM 691 C C . HIS A 1 87 ? -2.906 -14.996 0.362 1.00 97.06 87 HIS A C 1
ATOM 693 O O . HIS A 1 87 ? -3.569 -16.009 0.571 1.00 97.06 87 HIS A O 1
ATOM 699 N N . SER A 1 88 ? -2.456 -14.647 -0.840 1.00 96.06 88 SER A N 1
ATOM 700 C CA . SER A 1 88 ? -2.550 -15.513 -2.014 1.00 96.06 88 SER A CA 1
ATOM 701 C C . SER A 1 88 ? -1.443 -16.583 -1.943 1.00 96.06 88 SER A C 1
ATOM 703 O O . SER A 1 88 ? -1.498 -17.510 -1.134 1.00 96.06 88 SER A O 1
ATOM 705 N N . TRP A 1 89 ? -0.374 -16.420 -2.714 1.00 95.88 89 TRP A N 1
ATOM 706 C CA . TRP A 1 89 ? 0.837 -17.243 -2.709 1.00 95.88 89 TRP A CA 1
ATOM 707 C C . TRP A 1 89 ? 2.066 -16.350 -2.843 1.00 95.88 89 TRP A C 1
ATOM 709 O O . TRP A 1 89 ? 1.972 -15.212 -3.289 1.00 95.88 89 TRP A O 1
ATOM 719 N N . ASN A 1 90 ? 3.247 -16.858 -2.500 1.00 93.25 90 ASN A N 1
ATOM 720 C CA . ASN A 1 90 ? 4.481 -16.115 -2.754 1.00 93.25 90 ASN A CA 1
ATOM 721 C C . ASN A 1 90 ? 4.689 -15.940 -4.262 1.00 93.25 90 ASN A C 1
ATOM 723 O O . ASN A 1 90 ? 4.592 -16.919 -5.003 1.00 93.25 90 ASN A O 1
ATOM 727 N N . ARG A 1 91 ? 5.028 -14.721 -4.704 1.00 92.69 91 ARG A N 1
ATOM 728 C CA . ARG A 1 91 ? 5.422 -14.480 -6.098 1.00 92.69 91 ARG A CA 1
ATOM 729 C C . ARG A 1 91 ? 6.562 -15.443 -6.475 1.00 92.69 91 ARG A C 1
ATOM 731 O O . ARG A 1 91 ? 7.561 -15.475 -5.747 1.00 92.69 91 ARG A O 1
ATOM 738 N N . PRO A 1 92 ? 6.448 -16.196 -7.584 1.00 89.00 92 PRO A N 1
ATOM 739 C CA . PRO A 1 92 ? 7.532 -17.048 -8.053 1.00 89.00 92 PRO A CA 1
ATOM 740 C C . PRO A 1 92 ? 8.824 -16.242 -8.281 1.00 89.00 92 PRO A C 1
ATOM 742 O O . PRO A 1 92 ? 8.760 -15.102 -8.747 1.00 89.00 92 PRO A O 1
ATOM 745 N N . PRO A 1 93 ? 10.005 -16.789 -7.943 1.00 85.56 93 PRO A N 1
ATOM 746 C CA . PRO A 1 93 ? 11.265 -16.039 -7.969 1.00 85.56 93 PRO A CA 1
ATOM 747 C C . PRO A 1 93 ? 11.706 -15.616 -9.380 1.00 85.56 93 PRO A C 1
ATOM 749 O O . PRO A 1 93 ? 12.483 -14.675 -9.526 1.00 85.56 93 PRO A O 1
ATOM 752 N N . ASP A 1 94 ? 11.220 -16.304 -10.408 1.00 87.94 94 ASP A N 1
ATOM 753 C CA . ASP A 1 94 ? 11.470 -16.049 -11.826 1.00 87.94 94 ASP A CA 1
ATOM 754 C C . ASP A 1 94 ? 10.529 -14.993 -12.431 1.00 87.94 94 ASP A C 1
ATOM 756 O O . ASP A 1 94 ? 10.844 -14.420 -13.476 1.00 87.94 94 ASP A O 1
ATOM 760 N N . VAL A 1 95 ? 9.419 -14.663 -11.761 1.00 86.12 95 VAL A N 1
ATOM 761 C CA . VAL A 1 95 ? 8.486 -13.625 -12.215 1.00 86.12 95 VAL A CA 1
ATOM 762 C C . VAL A 1 95 ? 9.039 -12.241 -11.887 1.00 86.12 95 VAL A C 1
ATOM 764 O O . VAL A 1 95 ? 9.067 -11.799 -10.735 1.00 86.12 95 VAL A O 1
ATOM 767 N N . GLN A 1 96 ? 9.447 -11.532 -12.937 1.00 88.19 96 GLN A N 1
ATOM 768 C CA . GLN A 1 96 ? 9.876 -10.142 -12.853 1.00 88.19 96 GLN A CA 1
ATOM 769 C C . GLN A 1 96 ? 8.668 -9.205 -12.905 1.00 88.19 96 GLN A C 1
ATOM 771 O O . GLN A 1 96 ? 7.810 -9.328 -13.779 1.00 88.19 96 GLN A O 1
ATOM 776 N N . ILE A 1 97 ? 8.635 -8.245 -11.983 1.00 90.44 97 ILE A N 1
ATOM 777 C CA . ILE A 1 97 ? 7.699 -7.121 -12.008 1.00 90.44 97 ILE A CA 1
ATOM 778 C C . ILE A 1 97 ? 8.404 -5.958 -12.686 1.00 90.44 97 ILE A C 1
ATOM 780 O O . ILE A 1 97 ? 9.431 -5.492 -12.189 1.00 90.44 97 ILE A O 1
ATOM 784 N N . GLN A 1 98 ? 7.862 -5.496 -13.808 1.00 87.19 98 GLN A N 1
ATOM 785 C CA . GLN A 1 98 ? 8.508 -4.467 -14.616 1.00 87.19 98 GLN A CA 1
ATOM 786 C C . GLN A 1 98 ? 7.502 -3.387 -15.018 1.00 87.19 98 GLN A C 1
ATOM 788 O O . GLN A 1 98 ? 6.474 -3.700 -15.620 1.00 87.19 98 GLN A O 1
ATOM 793 N N . PRO A 1 99 ? 7.765 -2.110 -14.699 1.00 88.06 99 PRO A N 1
ATOM 794 C CA . PRO A 1 99 ? 6.978 -1.014 -15.238 1.00 88.06 99 PRO A CA 1
ATOM 795 C C . PRO A 1 99 ? 7.102 -0.961 -16.765 1.00 88.06 99 PRO A C 1
ATOM 797 O O . PRO A 1 99 ? 8.195 -1.102 -17.314 1.00 88.06 99 PRO A O 1
ATOM 800 N N . ARG A 1 100 ? 5.993 -0.702 -17.456 1.00 87.06 100 ARG A N 1
ATOM 801 C CA . ARG A 1 100 ? 5.925 -0.499 -18.911 1.00 87.06 100 ARG A CA 1
ATOM 802 C C . ARG A 1 100 ? 6.348 0.928 -19.272 1.00 87.06 100 ARG A C 1
ATOM 804 O O . ARG A 1 100 ? 5.544 1.702 -19.790 1.00 87.06 100 ARG A O 1
ATOM 811 N N . LEU A 1 101 ? 7.583 1.284 -18.913 1.00 84.19 101 LEU A N 1
ATOM 812 C CA . LEU A 1 101 ? 8.139 2.633 -19.064 1.00 84.19 101 LEU A CA 1
ATOM 813 C C . LEU A 1 101 ? 8.007 3.155 -20.505 1.00 84.19 101 LEU A C 1
ATOM 815 O O . LEU A 1 101 ? 7.933 2.380 -21.453 1.00 84.19 101 LEU A O 1
ATOM 819 N N . GLU A 1 102 ? 8.018 4.483 -20.649 1.00 77.38 102 GLU A N 1
ATOM 820 C CA . GLU A 1 102 ? 8.106 5.175 -21.948 1.00 77.38 102 GLU A CA 1
ATOM 821 C C . GLU A 1 102 ? 6.919 4.923 -22.900 1.00 77.38 102 GLU A C 1
ATOM 823 O O . GLU A 1 102 ? 7.045 5.029 -24.118 1.00 77.38 102 GLU A O 1
ATOM 828 N N . THR A 1 103 ? 5.735 4.635 -22.349 1.00 79.88 103 THR A N 1
ATOM 829 C CA . THR A 1 103 ? 4.478 4.550 -23.109 1.00 79.88 103 THR A CA 1
ATOM 830 C C . THR A 1 103 ? 3.492 5.628 -22.657 1.00 79.88 103 THR A C 1
ATOM 832 O O . THR A 1 103 ? 3.428 5.950 -21.470 1.00 79.88 103 THR A O 1
ATOM 835 N N . ASP A 1 104 ? 2.658 6.149 -23.564 1.00 80.62 104 ASP A N 1
ATOM 836 C CA . ASP A 1 104 ? 1.572 7.079 -23.193 1.00 80.62 104 ASP A CA 1
ATOM 837 C C . ASP A 1 104 ? 0.629 6.453 -22.151 1.00 80.62 104 ASP A C 1
ATOM 839 O O . ASP A 1 104 ? 0.147 7.118 -21.233 1.00 80.62 104 ASP A O 1
ATOM 843 N N . SER A 1 105 ? 0.428 5.135 -22.252 1.00 81.06 105 SER A N 1
ATOM 844 C CA . SER A 1 105 ? -0.345 4.354 -21.288 1.00 81.06 105 SER A CA 1
ATOM 845 C C . SER A 1 105 ? 0.276 4.353 -19.891 1.00 81.06 105 SER A C 1
ATOM 847 O O . SER A 1 105 ? -0.463 4.261 -18.913 1.00 81.06 105 SER A O 1
ATOM 849 N N . PHE A 1 106 ? 1.603 4.435 -19.775 1.00 89.38 106 PHE A N 1
ATOM 850 C CA . PHE A 1 106 ? 2.277 4.505 -18.484 1.00 89.38 106 PHE A CA 1
ATOM 851 C C . PHE A 1 106 ? 2.043 5.855 -17.823 1.00 89.38 106 PHE A C 1
ATOM 853 O O . PHE A 1 106 ? 1.581 5.883 -16.688 1.00 89.38 106 PHE A O 1
ATOM 860 N N . THR A 1 107 ? 2.267 6.963 -18.536 1.00 89.62 107 THR A N 1
ATOM 861 C CA . THR A 1 107 ? 2.017 8.309 -17.994 1.00 89.62 107 THR A CA 1
ATOM 862 C C . THR A 1 107 ? 0.564 8.469 -17.553 1.00 89.62 107 THR A C 1
ATOM 864 O O . THR A 1 107 ? 0.312 8.846 -16.412 1.00 89.62 107 THR A O 1
ATOM 867 N N . ALA A 1 108 ? -0.393 8.072 -18.398 1.00 91.75 108 ALA A N 1
ATOM 868 C CA . ALA A 1 108 ? -1.813 8.128 -18.051 1.00 91.75 108 ALA A CA 1
ATOM 869 C C . ALA A 1 108 ? -2.160 7.274 -16.817 1.00 91.75 108 ALA A C 1
ATOM 871 O O . ALA A 1 108 ? -3.009 7.652 -16.005 1.00 91.75 108 ALA A O 1
ATOM 872 N N . ALA A 1 109 ? -1.501 6.124 -16.651 1.00 94.00 109 ALA A N 1
ATOM 873 C CA . ALA A 1 109 ? -1.672 5.294 -15.469 1.00 94.00 109 ALA A CA 1
ATOM 874 C C . ALA A 1 109 ? -1.042 5.924 -14.216 1.00 94.00 109 ALA A C 1
ATOM 876 O O . ALA A 1 109 ? -1.667 5.868 -13.159 1.00 94.00 109 ALA A O 1
ATOM 877 N N . ILE A 1 110 ? 0.133 6.563 -14.313 1.00 93.19 110 ILE A N 1
ATOM 878 C CA . ILE A 1 110 ? 0.726 7.328 -13.201 1.00 93.19 110 ILE A CA 1
ATOM 879 C C . ILE A 1 110 ? -0.220 8.446 -12.750 1.00 93.19 110 ILE A C 1
ATOM 881 O O . ILE A 1 110 ? -0.524 8.537 -11.559 1.00 93.19 110 ILE A O 1
ATOM 885 N N . ASP A 1 111 ? -0.746 9.234 -13.689 1.00 94.38 111 ASP A N 1
ATOM 886 C CA . ASP A 1 111 ? -1.690 10.318 -13.390 1.00 94.38 111 ASP A CA 1
ATOM 887 C C . ASP A 1 111 ? -2.966 9.779 -12.726 1.00 94.38 111 ASP A C 1
ATOM 889 O O . ASP A 1 111 ? -3.455 10.334 -11.737 1.00 94.38 111 ASP A O 1
ATOM 893 N N . SER A 1 112 ? -3.472 8.645 -13.221 1.00 96.44 112 SER A N 1
ATOM 894 C CA . SER A 1 112 ? -4.640 7.968 -12.648 1.00 96.44 112 SER A CA 1
ATOM 895 C C . SER A 1 112 ? -4.379 7.468 -11.226 1.00 96.44 112 SER A C 1
ATOM 897 O O . SER A 1 112 ? -5.246 7.613 -10.365 1.00 96.44 112 SER A O 1
ATOM 899 N N . MET A 1 113 ? -3.193 6.913 -10.955 1.00 95.88 113 MET A N 1
ATOM 900 C CA . MET A 1 113 ? -2.799 6.492 -9.607 1.00 95.88 113 MET A CA 1
ATOM 901 C C . MET A 1 113 ? -2.686 7.685 -8.661 1.00 95.88 113 MET A C 1
ATOM 903 O O . MET A 1 113 ? -3.198 7.615 -7.547 1.00 95.88 113 MET A O 1
ATOM 907 N N . GLN A 1 114 ? -2.081 8.790 -9.104 1.00 96.19 114 GLN A N 1
ATOM 908 C CA . GLN A 1 114 ? -1.974 10.004 -8.297 1.00 96.19 114 GLN A CA 1
ATOM 909 C C . GLN A 1 114 ? -3.357 10.566 -7.942 1.00 96.19 114 GLN A C 1
ATOM 911 O O . GLN A 1 114 ? -3.615 10.862 -6.774 1.00 96.19 114 GLN A O 1
ATOM 916 N N . ALA A 1 115 ? -4.258 10.679 -8.923 1.00 98.00 115 ALA A N 1
ATOM 917 C CA . ALA A 1 115 ? -5.629 11.126 -8.686 1.00 98.00 115 ALA A CA 1
ATOM 918 C C . ALA A 1 115 ? -6.368 10.187 -7.718 1.00 98.00 115 ALA A C 1
ATOM 920 O O . ALA A 1 115 ? -6.958 10.643 -6.740 1.00 98.00 115 ALA A O 1
ATOM 921 N N . ALA A 1 116 ? -6.259 8.872 -7.928 1.00 98.31 116 ALA A N 1
ATOM 922 C CA . ALA A 1 116 ? -6.864 7.873 -7.056 1.00 98.31 116 ALA A CA 1
ATOM 923 C C . ALA A 1 116 ? -6.313 7.921 -5.618 1.00 98.31 116 ALA A C 1
ATOM 925 O O . ALA A 1 116 ? -7.073 7.734 -4.673 1.00 98.31 116 ALA A O 1
ATOM 926 N N . SER A 1 117 ? -5.025 8.220 -5.412 1.00 97.50 117 SER A N 1
ATOM 927 C CA . SER A 1 117 ? -4.464 8.414 -4.067 1.00 97.50 117 SER A CA 1
ATOM 928 C C . SER A 1 117 ? -5.067 9.622 -3.345 1.00 97.50 117 SER A C 1
ATOM 930 O O . SER A 1 117 ? -5.341 9.536 -2.147 1.00 97.50 117 SER A O 1
ATOM 932 N N . LEU A 1 118 ? -5.301 10.731 -4.055 1.00 98.38 118 LEU A N 1
ATOM 933 C CA . LEU A 1 118 ? -5.945 11.921 -3.485 1.00 98.38 118 LEU A CA 1
ATOM 934 C C . LEU A 1 118 ? -7.421 11.665 -3.162 1.00 98.38 118 LEU A C 1
ATOM 936 O O . LEU A 1 118 ? -7.889 12.043 -2.087 1.00 98.38 118 LEU A O 1
ATOM 940 N N . ASP A 1 119 ? -8.133 10.977 -4.053 1.00 98.69 119 ASP A N 1
ATOM 941 C CA . ASP A 1 119 ? -9.530 10.597 -3.834 1.00 98.69 119 ASP A CA 1
ATOM 942 C C . ASP A 1 119 ? -9.670 9.610 -2.670 1.00 98.69 119 ASP A C 1
ATOM 944 O O . ASP A 1 119 ? -10.560 9.771 -1.837 1.00 98.69 119 ASP A O 1
ATOM 948 N N . CYS A 1 120 ? -8.758 8.636 -2.571 1.00 98.50 120 CYS A N 1
ATOM 949 C CA . CYS A 1 120 ? -8.680 7.693 -1.458 1.00 98.50 120 CYS A CA 1
ATOM 950 C C . CYS A 1 120 ? -8.491 8.441 -0.136 1.00 98.50 120 CYS A C 1
ATOM 952 O O . CYS A 1 120 ? -9.260 8.242 0.800 1.00 98.50 120 CYS A O 1
ATOM 954 N N . TRP A 1 121 ? -7.540 9.378 -0.079 1.00 98.44 121 TRP A N 1
ATOM 955 C CA . TRP A 1 121 ? -7.325 10.204 1.108 1.00 98.44 121 TRP A CA 1
ATOM 956 C C . TRP A 1 121 ? -8.577 10.997 1.508 1.00 98.44 121 TRP A C 1
ATOM 958 O O . TRP A 1 121 ? -8.971 11.007 2.672 1.00 98.44 121 TRP A O 1
ATOM 968 N N . ALA A 1 122 ? -9.252 11.611 0.535 1.00 98.50 122 ALA A N 1
ATOM 969 C CA . ALA A 1 122 ? -10.479 12.357 0.787 1.00 98.50 122 ALA A CA 1
ATOM 970 C C . ALA A 1 122 ? -11.655 11.452 1.208 1.00 98.50 122 ALA A C 1
ATOM 972 O O . ALA A 1 122 ? -12.511 11.884 1.978 1.00 98.50 122 ALA A O 1
ATOM 973 N N . ALA A 1 123 ? -11.720 10.214 0.712 1.00 98.62 123 ALA A N 1
ATOM 974 C CA . ALA A 1 123 ? -12.718 9.228 1.119 1.00 98.62 123 ALA A CA 1
ATOM 975 C C . ALA A 1 123 ? -12.499 8.756 2.561 1.00 98.62 123 ALA A C 1
ATOM 977 O O . ALA A 1 123 ? -13.468 8.643 3.308 1.00 98.62 123 ALA A O 1
ATOM 978 N N . ILE A 1 124 ? -11.239 8.562 2.964 1.00 98.31 124 ILE A N 1
ATOM 979 C CA . ILE A 1 124 ? -10.859 8.254 4.350 1.00 98.31 124 ILE A CA 1
ATOM 980 C C . ILE A 1 124 ? -11.316 9.377 5.285 1.00 98.31 124 ILE A C 1
ATOM 982 O O . ILE A 1 124 ? -11.995 9.104 6.271 1.00 98.31 124 ILE A O 1
ATOM 986 N N . ASP A 1 125 ? -11.028 10.635 4.935 1.00 96.19 125 ASP A N 1
ATOM 987 C CA . ASP A 1 125 ? -11.433 11.806 5.728 1.00 96.19 125 ASP A CA 1
ATOM 988 C C . ASP A 1 125 ? -12.956 11.921 5.898 1.00 96.19 125 ASP A C 1
ATOM 990 O O . ASP A 1 125 ? -13.440 12.421 6.913 1.00 96.19 125 ASP A O 1
ATOM 994 N N . ARG A 1 126 ? -13.723 11.470 4.900 1.00 97.94 126 ARG A N 1
ATOM 995 C CA . ARG A 1 126 ? -15.194 11.469 4.930 1.00 97.94 126 ARG A CA 1
ATOM 996 C C . ARG A 1 126 ? -15.798 10.173 5.472 1.00 97.94 126 ARG A C 1
ATOM 998 O O . ARG A 1 126 ? -17.019 10.115 5.589 1.00 97.94 126 ARG A O 1
ATOM 1005 N N . GLN A 1 127 ? -14.980 9.159 5.761 1.00 98.38 127 GLN A N 1
ATOM 1006 C CA . GLN A 1 127 ? -15.424 7.803 6.106 1.00 98.38 127 GLN A CA 1
ATOM 1007 C C . GLN A 1 127 ? -16.421 7.230 5.077 1.00 98.38 127 GLN A C 1
ATOM 1009 O O . GLN A 1 127 ? -17.420 6.594 5.416 1.00 98.38 127 GLN A O 1
ATOM 1014 N N . ASP A 1 128 ? -16.155 7.486 3.794 1.00 98.69 128 ASP A N 1
ATOM 1015 C CA . ASP A 1 128 ? -17.009 7.094 2.672 1.00 98.69 128 ASP A CA 1
ATOM 1016 C C . ASP A 1 128 ? -16.500 5.789 2.049 1.00 98.69 128 ASP A C 1
ATOM 1018 O O . ASP A 1 128 ? -15.524 5.775 1.293 1.00 98.69 128 ASP A O 1
ATOM 1022 N N . LEU A 1 129 ? -17.165 4.679 2.380 1.00 98.69 129 LEU A N 1
ATOM 1023 C CA . LEU A 1 129 ? -16.754 3.340 1.958 1.00 98.69 129 LEU A CA 1
ATOM 1024 C C . LEU A 1 129 ? -16.823 3.154 0.438 1.00 98.69 129 LEU A C 1
ATOM 1026 O O . LEU A 1 129 ? -15.942 2.522 -0.145 1.00 98.69 129 LEU A O 1
ATOM 1030 N N . ALA A 1 130 ? -17.849 3.707 -0.211 1.00 98.62 130 ALA A N 1
ATOM 1031 C CA . ALA A 1 130 ? -18.028 3.567 -1.652 1.00 98.62 130 ALA A CA 1
ATOM 1032 C C . ALA A 1 130 ? -16.953 4.355 -2.409 1.00 98.62 130 ALA A C 1
ATOM 1034 O O . ALA A 1 130 ? -16.345 3.830 -3.343 1.00 98.62 130 ALA A O 1
ATOM 1035 N N . ALA A 1 131 ? -16.666 5.585 -1.968 1.00 98.75 131 ALA A N 1
ATOM 1036 C CA . ALA A 1 131 ? -15.587 6.385 -2.541 1.00 98.75 131 ALA A CA 1
ATOM 1037 C C . ALA A 1 131 ? -14.203 5.769 -2.273 1.00 98.75 131 ALA A C 1
ATOM 1039 O O . ALA A 1 131 ? -13.333 5.822 -3.143 1.00 98.75 131 ALA A O 1
ATOM 1040 N N . LEU A 1 132 ? -14.000 5.155 -1.100 1.00 98.81 132 LEU A N 1
ATOM 1041 C CA . LEU A 1 132 ? -12.770 4.427 -0.782 1.00 98.81 132 LEU A CA 1
ATOM 1042 C C . LEU A 1 132 ? -12.582 3.238 -1.732 1.00 98.81 132 LEU A C 1
ATOM 1044 O O . LEU A 1 132 ? -11.510 3.090 -2.319 1.00 98.81 132 LEU A O 1
ATOM 1048 N N . ALA A 1 133 ? -13.620 2.416 -1.907 1.00 98.62 133 ALA A N 1
ATOM 1049 C CA . ALA A 1 133 ? -13.586 1.257 -2.793 1.00 98.62 133 ALA A CA 1
ATOM 1050 C C . ALA A 1 133 ? -13.298 1.660 -4.250 1.00 98.62 133 ALA A C 1
ATOM 1052 O O . ALA A 1 133 ? -12.399 1.094 -4.873 1.00 98.62 133 ALA A O 1
ATOM 1053 N N . ASP A 1 134 ? -13.985 2.686 -4.766 1.00 98.62 134 ASP A N 1
ATOM 1054 C CA . ASP A 1 134 ? -13.745 3.219 -6.114 1.00 98.62 134 ASP A CA 1
ATOM 1055 C C . ASP A 1 134 ? -12.294 3.692 -6.299 1.00 98.62 134 ASP A C 1
ATOM 1057 O O . ASP A 1 134 ? -11.633 3.330 -7.276 1.00 98.62 134 ASP A O 1
ATOM 1061 N N . ALA A 1 135 ? -11.762 4.462 -5.346 1.00 98.69 135 ALA A N 1
ATOM 1062 C CA . ALA A 1 135 ? -10.397 4.968 -5.424 1.00 98.69 135 ALA A CA 1
ATOM 1063 C C . ALA A 1 135 ? -9.350 3.836 -5.377 1.00 98.69 135 ALA A C 1
ATOM 1065 O O . ALA A 1 135 ? -8.382 3.847 -6.145 1.00 98.69 135 ALA A O 1
ATOM 1066 N N . VAL A 1 136 ? -9.551 2.831 -4.518 1.00 98.38 136 VAL A N 1
ATOM 1067 C CA . VAL A 1 136 ? -8.677 1.648 -4.427 1.00 98.38 136 VAL A CA 1
ATOM 1068 C C . VAL A 1 136 ? -8.686 0.857 -5.737 1.00 98.38 136 VAL A C 1
ATOM 1070 O O . VAL A 1 136 ? -7.616 0.548 -6.268 1.00 98.38 136 VAL A O 1
ATOM 1073 N N . ASP A 1 137 ? -9.867 0.581 -6.293 1.00 97.56 137 ASP A N 1
ATOM 1074 C CA . ASP A 1 137 ? -10.016 -0.171 -7.543 1.00 97.56 137 ASP A CA 1
ATOM 1075 C C . ASP A 1 137 ? -9.422 0.589 -8.740 1.00 97.56 137 ASP A C 1
ATOM 1077 O O . ASP A 1 137 ? -8.652 0.017 -9.518 1.00 97.56 137 ASP A O 1
ATOM 1081 N N . ARG A 1 138 ? -9.662 1.905 -8.855 1.00 97.81 138 ARG A N 1
ATOM 1082 C CA . ARG A 1 138 ? -9.027 2.743 -9.890 1.00 97.81 138 ARG A CA 1
ATOM 1083 C C . ARG A 1 138 ? -7.505 2.710 -9.810 1.00 97.81 138 ARG A C 1
ATOM 1085 O O . ARG A 1 138 ? -6.849 2.534 -10.839 1.00 97.81 138 ARG A O 1
ATOM 1092 N N . SER A 1 139 ? -6.941 2.838 -8.609 1.00 97.31 139 SER A N 1
ATOM 1093 C CA . SER A 1 139 ? -5.491 2.761 -8.414 1.00 97.31 139 SER A CA 1
ATOM 1094 C C . SER A 1 139 ? -4.938 1.382 -8.792 1.00 97.31 139 SER A C 1
ATOM 1096 O O . SER A 1 139 ? -3.953 1.291 -9.524 1.00 97.31 139 SER A O 1
ATOM 1098 N N . HIS A 1 140 ? -5.590 0.296 -8.372 1.00 97.25 140 HIS A N 1
ATOM 1099 C CA . HIS A 1 140 ? -5.150 -1.065 -8.690 1.00 97.25 140 HIS A CA 1
ATOM 1100 C C . HIS A 1 140 ? -5.242 -1.388 -10.194 1.00 97.25 140 HIS A C 1
ATOM 1102 O O . HIS A 1 140 ? -4.333 -2.006 -10.763 1.00 97.25 140 HIS A O 1
ATOM 1108 N N . ARG A 1 141 ? -6.298 -0.926 -10.876 1.00 95.44 141 ARG A N 1
ATOM 1109 C CA . ARG A 1 141 ? -6.430 -1.043 -12.338 1.00 95.44 141 ARG A CA 1
ATOM 1110 C C . ARG A 1 141 ? -5.320 -0.290 -13.063 1.00 95.44 141 ARG A C 1
ATOM 1112 O O . ARG A 1 141 ? -4.718 -0.841 -13.984 1.00 95.44 141 ARG A O 1
ATOM 1119 N N . ALA A 1 142 ? -5.014 0.932 -12.626 1.00 95.62 142 ALA A N 1
ATOM 1120 C CA . ALA A 1 142 ? -3.924 1.720 -13.190 1.00 95.62 142 ALA A CA 1
ATO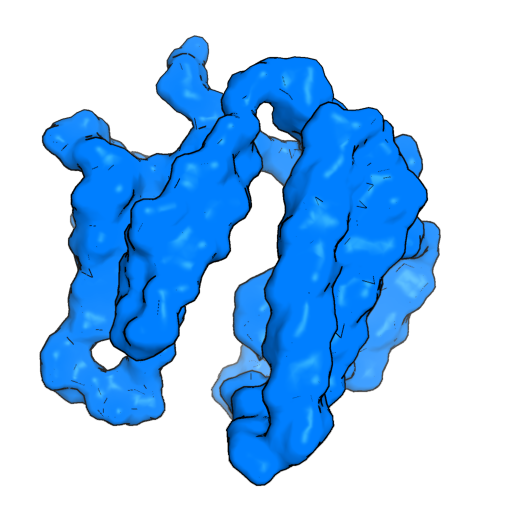M 1121 C C . ALA A 1 142 ? -2.556 1.046 -12.969 1.00 95.62 142 ALA A C 1
ATOM 1123 O O . ALA A 1 142 ? -1.777 0.935 -13.915 1.00 95.62 142 ALA A O 1
ATOM 1124 N N . GLN A 1 143 ? -2.297 0.491 -11.777 1.00 94.19 143 GLN A N 1
ATOM 1125 C CA . GLN A 1 143 ? -1.089 -0.306 -11.510 1.00 94.19 143 GLN A CA 1
ATOM 1126 C C . GLN A 1 143 ? -0.991 -1.524 -12.433 1.00 94.19 143 GLN A C 1
ATOM 1128 O O . GLN A 1 143 ? 0.053 -1.759 -13.036 1.00 94.19 143 GLN A O 1
ATOM 1133 N N . THR A 1 144 ? -2.086 -2.267 -12.606 1.00 93.75 144 THR A N 1
ATOM 1134 C CA . THR A 1 144 ? -2.124 -3.457 -13.475 1.00 93.75 144 THR A CA 1
ATOM 1135 C C . THR A 1 144 ? -1.891 -3.114 -14.951 1.00 93.75 144 THR A C 1
ATOM 1137 O O . THR A 1 144 ? -1.303 -3.909 -15.684 1.00 93.75 144 THR A O 1
ATOM 1140 N N . ALA A 1 145 ? -2.316 -1.929 -15.396 1.00 91.69 145 ALA A N 1
ATOM 1141 C CA . ALA A 1 145 ? -2.033 -1.437 -16.742 1.00 91.69 145 ALA A CA 1
ATOM 1142 C C . ALA A 1 145 ? -0.567 -0.992 -16.901 1.00 91.69 145 ALA A C 1
ATOM 1144 O O . ALA A 1 145 ? 0.065 -1.292 -17.916 1.00 91.69 145 ALA A O 1
ATOM 1145 N N . ALA A 1 146 ? -0.018 -0.305 -15.895 1.00 93.00 146 ALA A N 1
ATOM 1146 C CA . ALA A 1 146 ? 1.332 0.255 -15.923 1.00 93.00 146 ALA A CA 1
ATOM 1147 C C . ALA A 1 146 ? 2.442 -0.769 -15.669 1.00 93.00 146 ALA A C 1
ATOM 1149 O O . ALA A 1 146 ? 3.575 -0.542 -16.090 1.00 93.00 146 ALA A O 1
ATOM 1150 N N . ILE A 1 147 ? 2.158 -1.853 -14.946 1.00 92.94 147 ILE A N 1
ATOM 1151 C CA . ILE A 1 147 ? 3.175 -2.753 -14.404 1.00 92.94 147 ILE A CA 1
ATOM 1152 C C . ILE A 1 147 ? 2.901 -4.181 -14.870 1.00 92.94 147 ILE A C 1
ATOM 1154 O O . ILE A 1 147 ? 1.894 -4.810 -14.539 1.00 92.94 147 ILE A O 1
ATOM 1158 N N . GLU A 1 148 ? 3.839 -4.715 -15.643 1.00 91.69 148 GLU A N 1
ATOM 1159 C CA . GLU A 1 148 ? 3.804 -6.092 -16.104 1.00 91.69 148 GLU A CA 1
ATOM 1160 C C . GLU A 1 148 ? 3.910 -7.078 -14.938 1.00 91.69 148 GLU A C 1
ATOM 1162 O O . GLU A 1 148 ? 4.660 -6.862 -13.985 1.00 91.69 148 GLU A O 1
ATOM 1167 N N . ASN A 1 149 ? 3.138 -8.166 -15.023 1.00 94.12 149 ASN A N 1
ATOM 1168 C CA . ASN A 1 149 ? 3.031 -9.218 -14.008 1.00 94.12 149 ASN A CA 1
ATOM 1169 C C . ASN A 1 149 ? 2.548 -8.752 -12.622 1.00 94.12 149 ASN A C 1
ATOM 1171 O O . ASN A 1 149 ? 2.563 -9.544 -11.681 1.00 94.12 149 ASN A O 1
ATOM 1175 N N . HIS A 1 150 ? 2.071 -7.509 -12.479 1.00 94.94 150 HIS A N 1
ATOM 1176 C CA . HIS A 1 150 ? 1.567 -6.996 -11.202 1.00 94.94 150 HIS A CA 1
ATOM 1177 C C . HIS A 1 150 ? 0.355 -7.787 -10.689 1.00 94.94 150 HIS A C 1
ATOM 1179 O O . HIS A 1 150 ? 0.297 -8.132 -9.510 1.00 94.94 150 HIS A O 1
ATOM 1185 N N . CYS A 1 151 ? -0.576 -8.136 -11.581 1.00 96.38 151 CYS A N 1
ATOM 1186 C CA . CYS A 1 151 ? -1.771 -8.911 -11.249 1.00 96.38 151 CYS A CA 1
ATOM 1187 C C . CYS A 1 151 ? -2.059 -9.971 -12.335 1.00 96.38 151 CYS A C 1
ATOM 1189 O O . CYS A 1 151 ? -2.823 -9.699 -13.272 1.00 96.38 151 CYS A O 1
ATOM 1191 N N . PRO A 1 152 ? -1.396 -11.149 -12.285 1.00 94.31 152 PRO A N 1
ATOM 1192 C CA . PRO A 1 152 ? -1.600 -12.237 -13.250 1.00 94.31 152 PRO A CA 1
ATOM 1193 C C . PRO A 1 152 ? -3.022 -12.816 -13.175 1.00 94.31 152 PRO A C 1
ATOM 1195 O O . PRO A 1 152 ? -3.769 -12.515 -12.245 1.00 94.31 152 PRO A O 1
ATOM 1198 N N . VAL A 1 153 ? -3.411 -13.628 -14.167 1.00 94.75 153 VAL A N 1
ATOM 1199 C CA . VAL A 1 153 ? -4.785 -14.161 -14.312 1.00 94.75 153 VAL A CA 1
ATOM 1200 C C . VAL A 1 153 ? -5.255 -14.839 -13.029 1.00 94.75 153 VAL A C 1
ATOM 1202 O O . VAL A 1 153 ? -6.308 -14.496 -12.507 1.00 94.75 153 VAL A O 1
ATOM 1205 N N . GLU A 1 154 ? -4.431 -15.720 -12.477 1.00 95.69 154 GLU A N 1
ATOM 1206 C CA . GLU A 1 154 ? -4.747 -16.497 -11.286 1.00 95.69 154 GLU A CA 1
ATOM 1207 C C . GLU A 1 154 ? -4.990 -15.583 -10.080 1.00 95.69 154 GLU A C 1
ATOM 1209 O O . GLU A 1 154 ? -5.863 -15.851 -9.256 1.00 95.69 154 GLU A O 1
ATOM 1214 N N . LEU A 1 155 ? -4.236 -14.480 -9.970 1.00 96.56 155 LEU A N 1
ATOM 1215 C CA . LEU A 1 155 ? -4.406 -13.512 -8.885 1.00 96.56 155 LEU A CA 1
ATOM 1216 C C . LEU A 1 155 ? -5.683 -12.688 -9.062 1.00 96.56 155 LEU A C 1
ATOM 1218 O O . LEU A 1 155 ? -6.336 -12.358 -8.075 1.00 96.56 155 LEU A O 1
ATOM 1222 N N . ARG A 1 156 ? -6.082 -12.401 -10.306 1.00 96.31 156 ARG A N 1
ATOM 1223 C CA . ARG A 1 156 ? -7.382 -11.780 -10.592 1.00 96.31 156 ARG A CA 1
ATOM 1224 C C . ARG A 1 156 ? -8.536 -12.705 -10.226 1.00 96.31 156 ARG A C 1
ATOM 1226 O O . ARG A 1 156 ? -9.495 -12.234 -9.624 1.00 96.31 156 ARG A O 1
ATOM 1233 N N . ASP A 1 157 ? -8.423 -13.995 -10.528 1.00 97.00 157 ASP A N 1
ATOM 1234 C CA . ASP A 1 157 ? -9.436 -14.988 -10.158 1.00 97.00 157 ASP A CA 1
ATOM 1235 C C . ASP A 1 157 ? -9.537 -15.125 -8.633 1.00 97.00 157 ASP A C 1
ATOM 1237 O O . ASP A 1 157 ? -10.633 -15.124 -8.075 1.00 97.00 157 ASP A O 1
ATOM 1241 N N . PHE A 1 158 ? -8.393 -15.158 -7.938 1.00 97.25 158 PHE A N 1
ATOM 1242 C CA . PHE A 1 158 ? -8.334 -15.113 -6.476 1.00 97.25 158 PHE A CA 1
ATOM 1243 C C . PHE A 1 158 ? -9.055 -13.879 -5.910 1.00 97.25 158 PHE A C 1
ATOM 1245 O O . PHE A 1 158 ? -9.897 -14.016 -5.028 1.00 97.25 158 PHE A O 1
ATOM 1252 N N . ILE A 1 159 ? -8.777 -12.689 -6.455 1.00 97.44 159 ILE A N 1
ATOM 1253 C CA . ILE A 1 159 ? -9.426 -11.434 -6.048 1.00 97.44 159 ILE A CA 1
ATOM 1254 C C . ILE A 1 159 ? -10.937 -11.474 -6.296 1.00 97.44 159 ILE A C 1
ATOM 1256 O O . ILE A 1 159 ? -11.712 -11.089 -5.422 1.00 97.44 159 ILE A O 1
ATOM 1260 N N . ALA A 1 160 ? -11.364 -11.936 -7.472 1.00 95.94 160 ALA A N 1
ATOM 1261 C CA . ALA A 1 160 ? -12.774 -11.977 -7.848 1.00 95.94 160 ALA A CA 1
ATOM 1262 C C . ALA A 1 160 ? -13.594 -12.910 -6.940 1.00 95.94 160 ALA A C 1
ATOM 1264 O O . ALA A 1 160 ? -14.757 -12.623 -6.652 1.00 95.94 160 ALA A O 1
ATOM 1265 N N . ASN A 1 161 ? -12.984 -13.995 -6.453 1.00 96.00 161 ASN A N 1
ATOM 1266 C CA . ASN A 1 161 ? -13.636 -14.955 -5.561 1.00 96.00 161 ASN A CA 1
ATOM 1267 C C . ASN A 1 161 ? -13.915 -14.407 -4.152 1.00 96.00 161 ASN A C 1
ATOM 1269 O O . ASN A 1 161 ? -14.833 -14.901 -3.502 1.00 96.00 161 ASN A O 1
ATOM 1273 N N . GLU A 1 162 ? -13.182 -13.391 -3.683 1.00 94.62 162 GLU A N 1
ATOM 1274 C CA . GLU A 1 162 ? -13.429 -12.780 -2.363 1.00 94.62 162 GLU A CA 1
ATOM 1275 C C . GLU A 1 162 ? -14.694 -11.906 -2.334 1.00 94.62 162 GLU A C 1
ATOM 1277 O O . GLU A 1 162 ? -15.198 -11.607 -1.256 1.00 94.62 162 GLU A O 1
ATOM 1282 N N . GLN A 1 163 ? -15.224 -11.497 -3.498 1.00 91.44 163 GLN A N 1
ATOM 1283 C CA . GLN A 1 163 ? -16.455 -10.693 -3.622 1.00 91.44 163 GLN A CA 1
ATOM 1284 C C . GLN A 1 163 ? -16.474 -9.421 -2.745 1.00 91.44 163 GLN A C 1
ATOM 1286 O O . GLN A 1 163 ? -17.529 -8.963 -2.308 1.00 91.44 163 GLN A O 1
ATOM 1291 N N . ALA A 1 164 ? -15.301 -8.842 -2.483 1.00 96.31 164 ALA A N 1
ATOM 1292 C CA . ALA A 1 164 ? -15.162 -7.603 -1.726 1.00 96.31 164 ALA A CA 1
ATOM 1293 C C . ALA A 1 164 ? -15.570 -6.373 -2.562 1.00 96.31 164 ALA A C 1
ATOM 1295 O O . ALA A 1 164 ? -15.684 -6.448 -3.786 1.00 96.31 164 ALA A O 1
ATOM 1296 N N . ALA A 1 165 ? -15.734 -5.216 -1.914 1.00 97.62 165 ALA A N 1
ATOM 1297 C CA . ALA A 1 165 ? -16.077 -3.966 -2.597 1.00 97.62 165 ALA A CA 1
ATOM 1298 C C . ALA A 1 165 ? -14.943 -3.469 -3.511 1.00 97.62 165 ALA A C 1
ATOM 1300 O O . ALA A 1 165 ? -15.201 -2.933 -4.586 1.00 97.62 165 ALA A O 1
ATOM 1301 N N . ALA A 1 166 ? -13.691 -3.658 -3.091 1.00 98.31 166 ALA A N 1
ATOM 1302 C CA . ALA A 1 166 ? -12.505 -3.411 -3.906 1.00 98.31 166 ALA A CA 1
ATOM 1303 C C . ALA A 1 166 ? -11.320 -4.236 -3.400 1.00 98.31 166 ALA A C 1
ATOM 1305 O O . ALA A 1 166 ? -11.333 -4.743 -2.276 1.00 98.31 166 ALA A O 1
ATOM 1306 N N . ALA A 1 167 ? -10.277 -4.335 -4.220 1.00 98.00 167 ALA A N 1
ATOM 1307 C CA . ALA A 1 167 ? -9.037 -5.001 -3.859 1.00 98.00 167 ALA A CA 1
ATOM 1308 C C . ALA A 1 167 ? -7.827 -4.315 -4.491 1.00 98.00 167 ALA A C 1
ATOM 1310 O O . ALA A 1 167 ? -7.914 -3.753 -5.584 1.00 98.00 167 ALA A O 1
ATOM 1311 N N . MET A 1 168 ? -6.683 -4.421 -3.822 1.00 96.69 168 MET A N 1
ATOM 1312 C CA . MET A 1 168 ? -5.391 -3.989 -4.337 1.00 96.69 168 MET A CA 1
ATOM 1313 C C . MET A 1 168 ? -4.308 -4.985 -3.938 1.00 96.69 168 MET A C 1
ATOM 1315 O O . MET A 1 168 ? -4.159 -5.344 -2.767 1.00 96.69 168 MET A O 1
ATOM 1319 N N . VAL A 1 169 ? -3.526 -5.423 -4.922 1.00 96.88 169 VAL A N 1
ATOM 1320 C CA . VAL A 1 169 ? -2.335 -6.235 -4.671 1.00 96.88 169 VAL A CA 1
ATOM 1321 C C . VAL A 1 169 ? -1.280 -5.373 -3.979 1.00 96.88 169 VAL A C 1
ATOM 1323 O O . VAL A 1 169 ? -0.957 -4.282 -4.444 1.00 96.88 169 VAL A O 1
ATOM 1326 N N . MET A 1 170 ? -0.745 -5.852 -2.855 1.00 93.75 170 MET A N 1
ATOM 1327 C CA . MET A 1 170 ? 0.206 -5.084 -2.054 1.00 93.75 170 MET A CA 1
ATOM 1328 C C . MET A 1 170 ? 1.638 -5.220 -2.582 1.00 93.75 170 MET A C 1
ATOM 1330 O O . MET A 1 170 ? 2.065 -6.274 -3.062 1.00 93.75 170 MET A O 1
ATOM 1334 N N . GLY A 1 171 ? 2.424 -4.156 -2.412 1.00 89.31 171 GLY A N 1
ATOM 1335 C CA . GLY A 1 171 ? 3.822 -4.118 -2.831 1.00 89.31 171 GLY A CA 1
ATOM 1336 C C . GLY A 1 171 ? 3.974 -4.177 -4.353 1.00 89.31 171 GLY A C 1
ATOM 1337 O O . GLY A 1 171 ? 3.157 -3.654 -5.100 1.00 89.31 171 GLY A O 1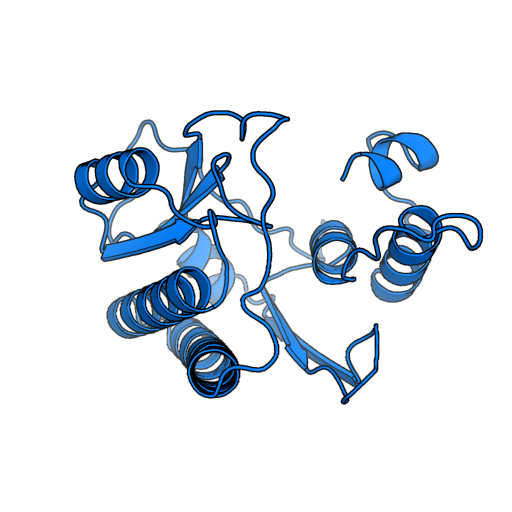
ATOM 1338 N N . ALA A 1 172 ? 5.044 -4.814 -4.827 1.00 87.00 172 ALA A N 1
ATOM 1339 C CA . ALA A 1 172 ? 5.359 -4.842 -6.256 1.00 87.00 172 ALA A CA 1
ATOM 1340 C C . ALA A 1 172 ? 4.347 -5.647 -7.109 1.00 87.00 172 ALA A C 1
ATOM 1342 O O . ALA A 1 172 ? 4.242 -5.411 -8.309 1.00 87.00 172 ALA A O 1
ATOM 1343 N N . GLY A 1 173 ? 3.593 -6.580 -6.521 1.00 92.75 173 GLY A N 1
ATOM 1344 C CA . GLY A 1 173 ? 2.644 -7.437 -7.240 1.00 92.75 173 GLY A CA 1
ATOM 1345 C C . GLY A 1 173 ? 3.173 -8.830 -7.581 1.00 92.75 173 GLY A C 1
ATOM 1346 O O . GLY A 1 173 ? 4.251 -9.218 -7.129 1.00 92.75 173 GLY A O 1
ATOM 1347 N N . GLY A 1 174 ? 2.400 -9.595 -8.357 1.00 93.75 174 GLY A N 1
ATOM 1348 C CA . GLY A 1 174 ? 2.690 -10.976 -8.778 1.00 93.75 174 GLY A CA 1
ATOM 1349 C C . GLY A 1 174 ? 2.356 -12.059 -7.744 1.00 93.75 174 GLY A C 1
ATOM 1350 O O . GLY A 1 174 ? 2.685 -13.225 -7.952 1.00 93.75 174 GLY A O 1
ATOM 1351 N N . GLY A 1 175 ? 1.734 -11.677 -6.628 1.00 94.62 175 GLY A N 1
ATOM 1352 C CA . GLY A 1 175 ? 1.359 -12.544 -5.512 1.00 94.62 175 GLY A CA 1
ATOM 1353 C C . GLY A 1 175 ? 1.505 -11.821 -4.172 1.00 94.62 175 GLY A C 1
ATOM 1354 O O . GLY A 1 175 ? 1.708 -10.609 -4.117 1.00 94.62 175 GLY A O 1
ATOM 1355 N N . GLY A 1 176 ? 1.453 -12.581 -3.085 1.00 95.31 176 GLY A N 1
ATOM 1356 C CA . GLY A 1 176 ? 1.624 -12.124 -1.713 1.00 95.31 176 GLY A CA 1
ATOM 1357 C C . GLY A 1 176 ? 0.304 -11.710 -1.076 1.00 95.31 176 GLY A C 1
ATOM 1358 O O . GLY A 1 176 ? -0.733 -12.351 -1.271 1.00 95.31 176 GLY A O 1
ATOM 1359 N N . TYR A 1 177 ? 0.358 -10.650 -0.277 1.00 96.88 177 TYR A N 1
ATOM 1360 C CA . TYR A 1 177 ? -0.828 -10.102 0.363 1.00 96.88 177 TYR A CA 1
ATOM 1361 C C . TYR A 1 177 ? -1.628 -9.241 -0.611 1.00 96.88 177 TYR A C 1
ATOM 1363 O O . TYR A 1 177 ? -1.071 -8.434 -1.355 1.00 96.88 177 TYR A O 1
ATOM 1371 N N . VAL A 1 178 ? -2.943 -9.383 -0.548 1.00 98.12 178 VAL A N 1
ATOM 1372 C CA . VAL A 1 178 ? -3.901 -8.503 -1.210 1.00 98.12 178 VAL A CA 1
ATOM 1373 C C . VAL A 1 178 ? -4.717 -7.828 -0.118 1.00 98.12 178 VAL A C 1
ATOM 1375 O O . VAL A 1 178 ? -5.193 -8.506 0.797 1.00 98.12 178 VAL A O 1
ATOM 1378 N N . ALA A 1 179 ? -4.835 -6.506 -0.197 1.00 98.12 179 ALA A N 1
ATOM 1379 C CA . ALA A 1 179 ? -5.722 -5.736 0.659 1.00 98.12 179 ALA A CA 1
ATOM 1380 C C . ALA A 1 179 ? -7.094 -5.619 0.010 1.00 98.12 179 ALA A C 1
ATOM 1382 O O . ALA A 1 179 ? -7.198 -5.364 -1.189 1.00 98.12 179 ALA A O 1
ATOM 1383 N N . PHE A 1 180 ? -8.133 -5.788 0.814 1.00 98.62 180 PHE A N 1
ATOM 1384 C CA . PHE A 1 180 ? -9.520 -5.728 0.386 1.00 98.62 180 PHE A CA 1
ATOM 1385 C C . PHE A 1 180 ? -10.273 -4.669 1.179 1.00 98.62 180 PHE A C 1
ATOM 1387 O O . PHE A 1 180 ? -10.025 -4.485 2.370 1.00 98.62 180 PHE A O 1
ATOM 1394 N N . VAL A 1 181 ? -11.209 -4.013 0.501 1.00 98.62 181 VAL A N 1
ATOM 1395 C CA . VAL A 1 181 ? -12.201 -3.111 1.087 1.00 98.62 181 VAL A CA 1
ATOM 1396 C C . VAL A 1 181 ? -13.519 -3.870 1.170 1.00 98.62 181 VAL A C 1
ATOM 1398 O O . VAL A 1 181 ? -13.979 -4.397 0.157 1.00 98.62 181 VAL A O 1
ATOM 1401 N N . ALA A 1 182 ? -14.146 -3.931 2.340 1.00 97.69 182 ALA A N 1
ATOM 1402 C CA . ALA A 1 182 ? -15.460 -4.546 2.501 1.00 97.69 182 ALA A CA 1
ATOM 1403 C C . ALA A 1 182 ? -16.293 -3.841 3.567 1.00 97.69 182 ALA A C 1
ATOM 1405 O O . ALA A 1 182 ? -15.758 -3.257 4.499 1.00 97.69 182 ALA A O 1
ATOM 1406 N N . GLU A 1 183 ? -17.614 -3.951 3.440 1.00 96.75 183 GLU A N 1
ATOM 1407 C CA . GLU A 1 183 ? -18.565 -3.481 4.453 1.00 96.75 183 GLU A CA 1
ATOM 1408 C C . GLU A 1 183 ? -18.562 -4.359 5.710 1.00 96.75 183 GLU A C 1
ATOM 1410 O O . GLU A 1 183 ? -18.838 -3.902 6.813 1.00 96.75 183 GLU A O 1
ATOM 1415 N N . THR A 1 184 ? -18.236 -5.642 5.565 1.00 95.44 184 THR A N 1
ATOM 1416 C CA . THR A 1 184 ? -18.059 -6.560 6.691 1.00 95.44 184 THR A CA 1
ATOM 1417 C C . THR A 1 184 ? -16.875 -7.468 6.406 1.00 95.44 184 THR A C 1
ATOM 1419 O O . THR A 1 184 ? -16.827 -8.130 5.370 1.00 95.44 184 THR A O 1
ATOM 1422 N N . ILE A 1 185 ? -15.915 -7.494 7.328 1.00 96.88 185 ILE A N 1
ATOM 1423 C CA . ILE A 1 185 ? -14.709 -8.313 7.204 1.00 96.88 185 ILE A CA 1
ATOM 1424 C C . ILE A 1 185 ? -15.064 -9.796 7.426 1.00 96.88 185 ILE A C 1
ATOM 1426 O O . ILE A 1 185 ? -15.695 -10.121 8.438 1.00 96.88 185 ILE A O 1
ATOM 1430 N N . PRO A 1 186 ? -14.656 -10.713 6.524 1.00 96.44 186 PRO A N 1
ATOM 1431 C CA . PRO A 1 186 ? -14.822 -12.149 6.731 1.00 96.44 186 PRO A CA 1
ATOM 1432 C C . PRO A 1 186 ? -14.134 -12.629 8.015 1.00 96.44 186 PRO A C 1
ATOM 1434 O O . PRO A 1 186 ? -13.022 -12.214 8.328 1.00 96.44 186 PRO A O 1
ATOM 1437 N N . ALA A 1 187 ? -14.762 -13.551 8.747 1.00 95.69 187 ALA A N 1
ATOM 1438 C CA . ALA A 1 187 ? -14.245 -14.014 10.040 1.00 95.69 187 ALA A CA 1
ATOM 1439 C C . ALA A 1 187 ? -12.874 -14.715 9.954 1.00 95.69 187 ALA A C 1
ATOM 1441 O O . ALA A 1 187 ? -12.145 -14.772 10.942 1.00 95.69 187 ALA A O 1
ATOM 1442 N N . ASP A 1 188 ? -12.534 -15.267 8.790 1.00 96.19 188 ASP A N 1
ATOM 1443 C CA . ASP A 1 188 ? -11.280 -15.966 8.507 1.00 96.19 188 ASP A CA 1
ATOM 1444 C C . ASP A 1 188 ? -10.235 -15.079 7.797 1.00 96.19 188 ASP A C 1
ATOM 1446 O O . ASP A 1 188 ? -9.165 -15.561 7.413 1.00 96.19 188 ASP A O 1
ATOM 1450 N N . ALA A 1 189 ? -10.530 -13.789 7.614 1.00 97.25 189 ALA A N 1
ATOM 1451 C CA . ALA A 1 189 ? -9.597 -12.820 7.058 1.00 97.25 189 ALA A CA 1
ATOM 1452 C C . ALA A 1 189 ? -8.494 -12.433 8.057 1.00 97.25 189 ALA A C 1
ATOM 1454 O O . ALA A 1 189 ? -8.621 -12.596 9.271 1.00 97.25 189 ALA A O 1
ATOM 1455 N N . ILE A 1 190 ? -7.402 -11.866 7.541 1.00 98.12 190 ILE A N 1
ATOM 1456 C CA . ILE A 1 190 ? -6.353 -11.277 8.375 1.00 98.12 190 ILE A CA 1
ATOM 1457 C C . ILE A 1 190 ? -6.729 -9.807 8.616 1.00 98.12 190 ILE A C 1
ATOM 1459 O O . ILE A 1 190 ? -6.723 -9.031 7.656 1.00 98.12 190 ILE A O 1
ATOM 1463 N N . PRO A 1 191 ? -7.050 -9.394 9.855 1.00 96.38 191 PRO A N 1
ATOM 1464 C CA . PRO A 1 191 ? -7.416 -8.011 10.132 1.00 96.38 191 PRO A CA 1
ATOM 1465 C C . PRO A 1 191 ? -6.213 -7.080 9.955 1.00 96.38 191 PRO A C 1
ATOM 1467 O O . PRO A 1 191 ? -5.068 -7.450 10.242 1.00 96.38 191 PRO A O 1
ATOM 1470 N N . ILE A 1 192 ? -6.474 -5.856 9.497 1.00 96.00 192 ILE A N 1
ATOM 1471 C CA . ILE A 1 192 ? -5.469 -4.793 9.499 1.00 96.00 192 ILE A CA 1
ATOM 1472 C C . ILE A 1 192 ? -5.492 -4.097 10.856 1.00 96.00 192 ILE A C 1
ATOM 1474 O O . ILE A 1 192 ? -6.548 -3.725 11.355 1.00 96.00 192 ILE A O 1
ATOM 1478 N N . HIS A 1 193 ? -4.301 -3.894 11.419 1.00 95.38 193 HIS A N 1
ATOM 1479 C CA . HIS A 1 193 ? -4.099 -3.068 12.601 1.00 95.38 193 HIS A CA 1
ATOM 1480 C C . HIS A 1 193 ? -3.147 -1.916 12.282 1.00 95.38 193 HIS A C 1
ATOM 1482 O O . HIS A 1 193 ? -2.001 -2.130 11.878 1.00 95.38 193 HIS A O 1
ATOM 1488 N N . ILE A 1 194 ? -3.625 -0.691 12.470 1.00 96.00 194 ILE A N 1
ATOM 1489 C CA . ILE A 1 194 ? -2.897 0.552 12.246 1.00 96.00 194 ILE A CA 1
ATOM 1490 C C . ILE A 1 194 ? -2.163 0.928 13.535 1.00 96.00 194 ILE A C 1
ATOM 1492 O O . ILE A 1 194 ? -2.735 0.966 14.622 1.00 96.00 194 ILE A O 1
ATOM 1496 N N . ARG A 1 1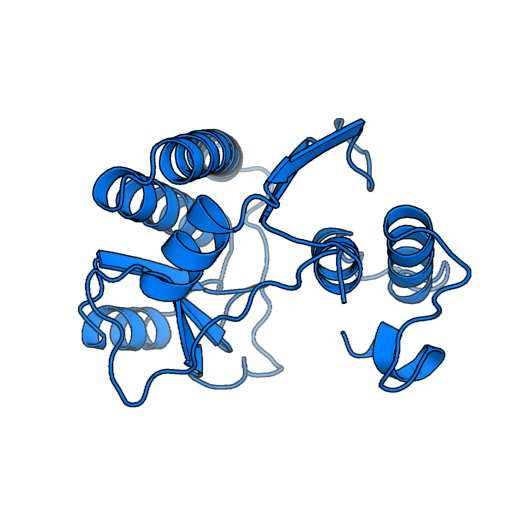95 ? -0.865 1.224 13.447 1.00 93.12 195 ARG A N 1
ATOM 1497 C CA . ARG A 1 195 ? -0.081 1.594 14.631 1.00 93.12 195 ARG A CA 1
ATOM 1498 C C . ARG A 1 195 ? -0.421 3.021 15.075 1.00 93.12 195 ARG A C 1
ATOM 1500 O O . ARG A 1 195 ? -0.249 3.950 14.289 1.00 93.12 195 ARG A O 1
ATOM 1507 N N . ARG A 1 196 ? -0.853 3.197 16.326 1.00 92.88 196 ARG A N 1
ATOM 1508 C CA . ARG A 1 196 ? -1.052 4.513 16.963 1.00 92.88 196 ARG A CA 1
ATOM 1509 C C . ARG A 1 196 ? 0.300 5.088 17.415 1.00 92.88 196 ARG A C 1
ATOM 1511 O O . ARG A 1 196 ? 1.235 4.319 17.643 1.00 92.88 196 ARG A O 1
ATOM 1518 N N . SER A 1 197 ? 0.423 6.416 17.499 1.00 86.38 197 SER A N 1
ATOM 1519 C CA . SER A 1 197 ? 1.629 7.068 18.044 1.00 86.38 197 SER A CA 1
ATOM 1520 C C . SER A 1 197 ? 1.745 6.949 19.558 1.00 86.38 197 SER A C 1
ATOM 1522 O O . SER A 1 197 ? 2.856 7.010 20.083 1.00 86.38 197 SER A O 1
ATOM 1524 N N . ASP A 1 198 ? 0.608 6.798 20.236 1.00 73.12 198 ASP A N 1
ATOM 1525 C CA . ASP A 1 198 ? 0.526 6.764 21.690 1.00 73.12 198 ASP A CA 1
ATOM 1526 C C . ASP A 1 198 ? 0.529 5.306 22.202 1.00 73.12 198 ASP A C 1
ATOM 1528 O O . ASP A 1 198 ? 0.036 4.423 21.489 1.00 73.12 198 ASP A O 1
ATOM 1532 N N . PRO A 1 199 ? 1.111 5.032 23.389 1.00 51.19 199 PRO A N 1
ATOM 1533 C CA . PRO A 1 199 ? 1.171 3.692 23.979 1.00 51.19 199 PRO A CA 1
ATOM 1534 C C . PRO A 1 199 ? -0.182 3.132 24.430 1.00 51.19 199 PRO A C 1
ATOM 1536 O O . PRO A 1 199 ? -1.029 3.924 24.903 1.00 51.19 199 PRO A O 1
#

pLDDT: mean 93.31, std 5.77, range [51.19, 98.81]